Protein AF-A0A164G0F1-F1 (afdb_monomer)

Secondary structure (DSSP, 8-state):
-------------SS-------SS-S-S-HHHHHHTT----SS-GGGGS-PBPPHHHHHHHHHHTT----TTTS-HHHHHHHHHHHHHHHHHHHHHHHHHTTTTS---HHHHHHHHHHHHHHHHHHHHHHHHHHHHHHHHH-GGGGGGGG-TTSS-SSSSBSSHHHHHHHHHHHHHHHHHHHHHTT-------------------------------------S-----S-TT-SSHHHHTTHHHHTTT---HHHHHHHHH--

Structure (mmCIF, N/CA/C/O backbone):
data_AF-A0A164G0F1-F1
#
_entry.id   AF-A0A164G0F1-F1
#
loop_
_atom_site.group_PDB
_atom_site.id
_atom_site.type_symbol
_atom_site.label_atom_id
_atom_site.label_alt_id
_atom_site.label_comp_id
_atom_site.label_asym_id
_atom_site.label_entity_id
_atom_site.label_seq_id
_atom_site.pdbx_PDB_ins_code
_atom_site.Cartn_x
_atom_site.Cartn_y
_atom_site.Cartn_z
_atom_site.occupancy
_atom_site.B_iso_or_equiv
_atom_site.auth_seq_id
_atom_site.auth_comp_id
_atom_site.auth_asym_id
_atom_site.auth_atom_id
_atom_site.pdbx_PDB_model_num
ATOM 1 N N . MET A 1 1 ? -19.341 29.095 11.507 1.00 33.34 1 MET A N 1
ATOM 2 C CA . MET A 1 1 ? -20.488 28.170 11.663 1.00 33.34 1 MET A CA 1
ATOM 3 C C . MET A 1 1 ? -20.217 27.230 12.833 1.00 33.34 1 MET A C 1
ATOM 5 O O . MET A 1 1 ? -19.218 26.523 12.818 1.00 33.34 1 MET A O 1
ATOM 9 N N . LYS A 1 2 ? -21.036 27.301 13.891 1.00 32.16 2 LYS A N 1
ATOM 10 C CA . LYS A 1 2 ? -20.867 26.549 15.147 1.00 32.16 2 LYS A CA 1
ATOM 11 C C . LYS A 1 2 ? -21.394 25.120 14.971 1.00 32.16 2 LYS A C 1
ATOM 13 O O . LYS A 1 2 ? -22.597 24.935 14.830 1.00 32.16 2 LYS A O 1
ATOM 18 N N . CYS A 1 3 ? -20.518 24.117 15.003 1.00 28.77 3 CYS A N 1
ATOM 19 C CA . CYS A 1 3 ? -20.937 22.718 15.076 1.00 28.77 3 CYS A CA 1
ATOM 20 C C . CYS A 1 3 ? -21.113 22.338 16.555 1.00 28.77 3 CYS A C 1
ATOM 22 O O . CYS A 1 3 ? -20.158 22.389 17.331 1.00 28.77 3 CYS A O 1
ATOM 24 N N . CYS A 1 4 ? -22.347 22.021 16.957 1.00 30.39 4 CYS A N 1
ATOM 25 C CA . CYS A 1 4 ? -22.688 21.587 18.310 1.00 30.39 4 CYS A CA 1
ATOM 26 C C . CYS A 1 4 ? -21.978 20.271 18.653 1.00 30.39 4 CYS A C 1
ATOM 28 O O . CYS A 1 4 ? -22.446 19.191 18.304 1.00 30.39 4 CYS A O 1
ATOM 30 N N . VAL A 1 5 ? -20.875 20.363 19.390 1.00 38.09 5 VAL A N 1
ATOM 31 C CA . VAL A 1 5 ? -20.352 19.267 20.209 1.00 38.09 5 VAL A CA 1
ATOM 32 C C . VAL A 1 5 ? -20.816 19.541 21.634 1.00 38.09 5 VAL A C 1
ATOM 34 O O . VAL A 1 5 ? -20.118 20.199 22.402 1.00 38.09 5 VAL A O 1
ATOM 37 N N . ARG A 1 6 ? -22.031 19.113 21.988 1.00 31.98 6 ARG A N 1
ATOM 38 C CA . ARG A 1 6 ? -22.456 19.062 23.393 1.00 31.98 6 ARG A CA 1
ATOM 39 C C . ARG A 1 6 ? -23.492 17.965 23.628 1.00 31.98 6 ARG A C 1
ATOM 41 O O . ARG A 1 6 ? -24.433 17.818 22.860 1.00 31.98 6 ARG A O 1
ATOM 48 N N . ASN A 1 7 ? -23.280 17.283 24.752 1.00 32.50 7 ASN A N 1
ATOM 49 C CA . ASN A 1 7 ? -24.106 16.290 25.436 1.00 32.50 7 ASN A CA 1
ATOM 50 C C . ASN A 1 7 ? -24.185 14.870 24.866 1.00 32.50 7 ASN A C 1
ATOM 52 O O . ASN A 1 7 ? -25.061 14.542 24.078 1.00 32.50 7 ASN A O 1
ATOM 56 N N . CYS A 1 8 ? -23.352 13.998 25.440 1.00 30.61 8 CYS A N 1
ATOM 57 C CA . CYS A 1 8 ? -23.753 12.655 25.873 1.00 30.61 8 CYS A CA 1
ATOM 58 C C . CYS A 1 8 ? -22.963 12.285 27.143 1.00 30.61 8 CYS A C 1
ATOM 60 O O . CYS A 1 8 ? -22.147 11.372 27.143 1.00 30.61 8 CYS A O 1
ATOM 62 N N . GLU A 1 9 ? -23.190 13.026 28.227 1.00 36.56 9 GLU A N 1
ATOM 63 C CA . GLU A 1 9 ? -22.919 12.552 29.586 1.00 36.56 9 GLU A CA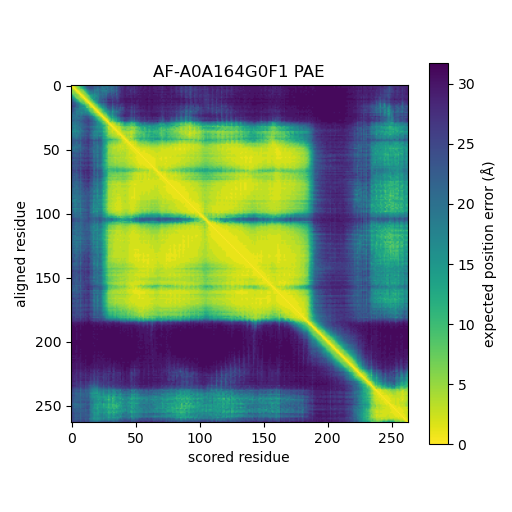 1
ATOM 64 C C . GLU A 1 9 ? -24.151 12.867 30.429 1.00 36.56 9 GLU A C 1
ATOM 66 O O . GLU A 1 9 ? -24.482 14.037 30.615 1.00 36.56 9 GLU A O 1
ATOM 71 N N . LYS A 1 10 ? -24.851 11.819 30.880 1.00 34.53 10 LYS A N 1
ATOM 72 C CA . LYS A 1 10 ? -25.474 11.728 32.207 1.00 34.53 10 LYS A CA 1
ATOM 73 C C . LYS A 1 10 ? -26.058 10.327 32.438 1.00 34.53 10 LYS A C 1
ATOM 75 O O . LYS A 1 10 ? -26.970 9.894 31.746 1.00 34.53 10 LYS A O 1
ATOM 80 N N . ASN A 1 11 ? -25.499 9.712 33.476 1.00 29.34 11 ASN A N 1
ATOM 81 C CA . ASN A 1 11 ? -26.074 8.776 34.441 1.00 29.34 11 ASN A CA 1
ATOM 82 C C . ASN A 1 11 ? -26.430 7.336 34.027 1.00 29.34 11 ASN A C 1
ATOM 84 O O . ASN A 1 11 ? -27.460 7.018 33.446 1.00 29.34 11 ASN A O 1
ATOM 88 N N . LEU A 1 12 ? -25.517 6.483 34.491 1.00 43.56 12 LEU A N 1
ATOM 89 C CA . LEU A 1 12 ? -25.596 5.078 34.855 1.00 43.56 12 LEU A CA 1
ATOM 90 C C . LEU A 1 12 ? -26.771 4.789 35.809 1.00 43.56 12 LEU A C 1
ATOM 92 O O . LEU A 1 12 ? -26.739 5.312 36.918 1.00 4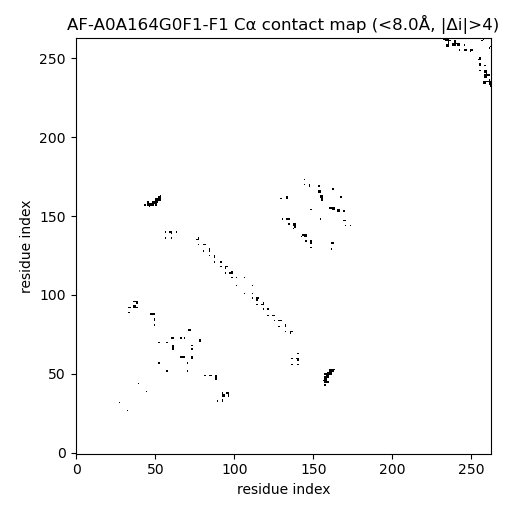3.56 12 LEU A O 1
ATOM 96 N N . LYS A 1 13 ? -27.725 3.936 35.404 1.00 32.50 13 LYS A N 1
ATOM 97 C CA . LYS A 1 13 ? -28.347 2.854 36.201 1.00 32.50 13 LYS A CA 1
ATOM 98 C C . LYS A 1 13 ? -28.943 1.823 35.226 1.00 32.50 13 LYS A C 1
ATOM 100 O O . LYS A 1 13 ? -29.701 2.196 34.339 1.00 32.50 13 LYS A O 1
ATOM 105 N N . ASP A 1 14 ? -28.508 0.578 35.395 1.00 34.53 14 ASP A N 1
ATOM 106 C CA . ASP A 1 14 ? -29.080 -0.691 34.925 1.00 34.53 14 ASP A CA 1
ATOM 107 C C . ASP A 1 14 ? -29.265 -0.943 33.410 1.00 34.53 14 ASP A C 1
ATOM 109 O O . ASP A 1 14 ? -29.988 -0.256 32.693 1.00 34.53 14 ASP A O 1
ATOM 113 N N . GLY A 1 15 ? -28.639 -2.030 32.939 1.00 31.53 15 GLY A N 1
ATOM 114 C CA . GLY A 1 15 ? -28.945 -2.681 31.662 1.00 31.53 15 GLY A CA 1
ATOM 115 C C . GLY A 1 15 ? -28.129 -2.199 30.459 1.00 31.53 15 GLY A C 1
ATOM 116 O O . GLY A 1 15 ? -28.061 -1.015 30.138 1.00 31.53 15 GLY A O 1
ATOM 117 N N . VAL A 1 16 ? -27.507 -3.154 29.765 1.00 38.69 16 VAL A N 1
ATOM 118 C CA . VAL A 1 16 ? -26.705 -2.971 28.546 1.00 38.69 16 VAL A CA 1
ATOM 119 C C . VAL A 1 16 ? -27.508 -2.215 27.475 1.00 38.69 16 VAL A C 1
ATOM 121 O O . VAL A 1 16 ? -28.328 -2.798 26.772 1.00 38.69 16 VAL A O 1
ATOM 124 N N . LYS A 1 17 ? -27.263 -0.908 27.318 1.00 33.88 17 LYS A N 1
ATOM 125 C CA . LYS A 1 17 ? -27.780 -0.112 26.196 1.00 33.88 17 LYS A CA 1
ATOM 126 C C . LYS A 1 17 ? -26.723 -0.014 25.102 1.00 33.88 17 LYS A C 1
ATOM 128 O O . LYS A 1 17 ? -25.722 0.687 25.243 1.00 33.88 17 LYS A O 1
ATOM 133 N N . PHE A 1 18 ? -26.969 -0.714 23.997 1.00 39.78 18 PHE A N 1
ATOM 134 C CA . PHE A 1 18 ? -26.243 -0.513 22.747 1.00 39.78 18 PHE A CA 1
ATOM 135 C C . PHE A 1 18 ? -26.491 0.902 22.214 1.00 39.78 18 PHE A C 1
ATOM 137 O O . PHE A 1 18 ? -27.584 1.454 22.343 1.00 39.78 18 PHE A O 1
ATOM 144 N N . LEU A 1 19 ? -25.444 1.496 21.635 1.00 36.69 19 LEU A N 1
ATOM 145 C CA . LEU A 1 19 ? -25.444 2.846 21.076 1.00 36.69 19 LEU A CA 1
ATOM 146 C C . LEU A 1 19 ? -26.598 3.021 20.076 1.00 36.69 19 LEU A C 1
ATOM 148 O O . LEU A 1 19 ? -26.542 2.555 18.940 1.00 36.69 19 LEU A O 1
ATOM 152 N N . SER A 1 20 ? -27.642 3.735 20.494 1.00 31.05 20 SER A N 1
ATOM 153 C CA . SER A 1 20 ? -28.699 4.202 19.604 1.00 31.05 20 SER A CA 1
ATOM 154 C C . SER A 1 20 ? -28.149 5.332 18.740 1.00 31.05 20 SER A C 1
ATOM 156 O O . SER A 1 20 ? -28.097 6.489 19.159 1.00 31.05 20 SER A O 1
ATOM 158 N N . PHE A 1 21 ? -27.763 5.021 17.506 1.00 35.31 21 PHE A N 1
ATOM 159 C CA . PHE A 1 21 ? -27.561 6.059 16.502 1.00 35.31 21 PHE A CA 1
ATOM 160 C C . PHE A 1 21 ? -28.937 6.662 16.131 1.00 35.31 21 PHE A C 1
ATOM 162 O O . PHE A 1 21 ? -29.911 5.917 16.002 1.00 35.31 21 PHE A O 1
ATOM 169 N N . PRO A 1 22 ? -29.091 7.979 15.935 1.00 32.28 22 PRO A N 1
ATOM 170 C CA . PRO A 1 22 ? -30.329 8.565 15.415 1.00 32.28 22 PRO A CA 1
ATOM 171 C C . PRO A 1 22 ? -30.488 8.315 13.902 1.00 32.28 22 PRO A C 1
ATOM 173 O O . PRO A 1 22 ? -29.511 8.283 13.159 1.00 32.28 22 PRO A O 1
ATOM 176 N N . LYS A 1 23 ? -31.733 8.132 13.436 1.00 42.97 23 LYS A N 1
ATOM 177 C CA . LYS A 1 23 ? -32.109 7.804 12.038 1.00 42.97 23 LYS A CA 1
ATOM 178 C C . LYS A 1 23 ? -31.855 8.928 11.010 1.00 42.97 23 LYS A C 1
ATOM 180 O O . LYS A 1 23 ? -32.068 8.725 9.823 1.00 42.97 23 LYS A O 1
ATOM 185 N N . LYS A 1 24 ? -31.400 10.112 11.433 1.00 38.81 24 LYS A N 1
ATOM 186 C CA . LYS A 1 24 ? -31.154 11.273 10.560 1.00 38.81 24 LYS A CA 1
ATOM 187 C C . LYS A 1 24 ? -29.669 11.632 10.561 1.00 38.81 24 LYS A C 1
ATOM 189 O O . LYS A 1 24 ? -29.258 12.419 11.407 1.00 38.81 24 LYS A O 1
ATOM 194 N N . LYS A 1 25 ? -28.890 11.024 9.653 1.00 38.75 25 LYS A N 1
ATOM 195 C CA . LYS A 1 25 ? -27.596 11.496 9.090 1.00 38.75 25 LYS A CA 1
ATOM 196 C C . LYS A 1 25 ? -26.814 10.318 8.483 1.00 38.75 25 LYS A C 1
ATOM 198 O O . LYS A 1 25 ? -25.782 9.919 9.001 1.00 38.75 25 LYS A O 1
ATOM 203 N N . ILE A 1 26 ? -27.275 9.784 7.352 1.00 45.00 26 ILE A N 1
ATOM 204 C CA . ILE A 1 26 ? -26.355 9.117 6.401 1.00 45.00 26 ILE A CA 1
ATOM 205 C C . ILE A 1 26 ? -25.781 10.165 5.418 1.00 45.00 26 ILE A C 1
ATOM 207 O O . ILE A 1 26 ? -24.953 9.874 4.573 1.00 45.00 26 ILE A O 1
ATOM 211 N N . HIS A 1 27 ? -26.163 11.437 5.586 1.00 35.84 27 HIS A N 1
ATOM 212 C CA . HIS A 1 27 ? -25.647 12.577 4.831 1.00 35.84 27 HIS A CA 1
ATOM 213 C C . HIS A 1 27 ? -24.603 13.395 5.617 1.00 35.84 27 HIS A C 1
ATOM 215 O O . HIS A 1 27 ? -24.420 14.583 5.371 1.00 35.84 27 HIS A O 1
ATOM 221 N N . CYS A 1 28 ? -23.911 12.797 6.593 1.00 42.16 28 CYS A N 1
ATOM 222 C CA . CYS A 1 28 ? -22.572 13.294 6.908 1.00 42.16 28 CYS A CA 1
ATOM 223 C C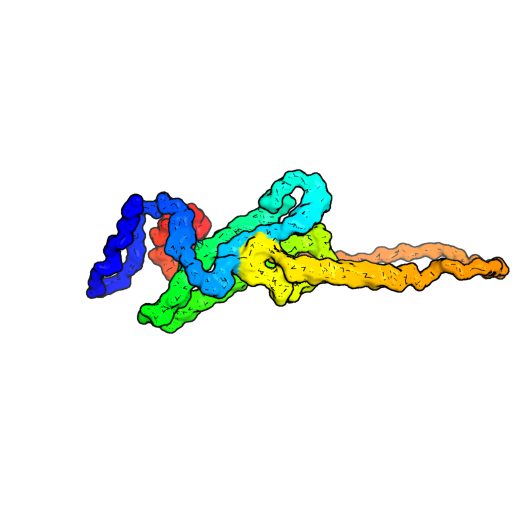 . CYS A 1 28 ? -21.707 12.847 5.734 1.00 42.16 28 CYS A C 1
ATOM 225 O O . CYS A 1 28 ? -21.584 11.645 5.517 1.00 42.16 28 CYS A O 1
ATOM 227 N N . SER A 1 29 ? -21.179 13.784 4.937 1.00 48.38 29 SER A N 1
ATOM 228 C CA . SER A 1 29 ? -20.292 13.426 3.828 1.00 48.38 29 SER A CA 1
ATOM 229 C C . SER A 1 29 ? -19.234 12.462 4.365 1.00 48.38 29 SER A C 1
ATOM 231 O O . SER A 1 29 ? -18.698 12.689 5.455 1.00 48.38 29 SER A O 1
ATOM 233 N N . ASN A 1 30 ? -18.958 11.369 3.646 1.00 58.91 30 ASN A N 1
ATOM 234 C CA . ASN A 1 30 ? -17.936 10.398 4.051 1.00 58.91 30 ASN A CA 1
ATOM 235 C C . ASN A 1 30 ? -16.626 11.102 4.452 1.00 58.91 30 ASN A C 1
ATOM 237 O O . ASN A 1 30 ? -15.948 10.678 5.375 1.00 58.91 30 ASN A O 1
ATOM 241 N N . GLU A 1 31 ? -16.324 12.237 3.825 1.00 62.31 31 GLU A N 1
ATOM 242 C CA . GLU A 1 31 ? -15.235 13.151 4.166 1.00 62.31 31 GLU A CA 1
ATOM 243 C C . GLU A 1 31 ? -15.231 13.640 5.627 1.00 62.31 31 GLU A C 1
ATOM 245 O O . GLU A 1 31 ? -14.211 13.526 6.306 1.00 62.31 31 GLU A O 1
ATOM 250 N N . SER A 1 32 ? -16.367 14.102 6.158 1.00 69.44 32 SER A N 1
ATOM 251 C CA . SER A 1 32 ? -16.466 14.533 7.560 1.00 69.44 32 SER A CA 1
ATOM 252 C C . SER A 1 32 ? -16.177 13.396 8.549 1.00 69.44 32 SER A C 1
ATOM 254 O O . SER A 1 32 ? -15.522 13.615 9.567 1.00 69.44 32 SER A O 1
ATOM 256 N N . ALA A 1 33 ? -16.596 12.166 8.230 1.00 70.69 33 ALA A N 1
ATOM 257 C CA . ALA A 1 33 ? -16.294 10.982 9.033 1.00 70.69 33 ALA A CA 1
ATOM 258 C C . ALA A 1 33 ? -14.821 10.543 8.907 1.00 70.69 33 ALA A C 1
ATOM 260 O O . ALA A 1 33 ? -14.223 10.125 9.901 1.00 70.69 33 ALA A O 1
ATOM 261 N N . ARG A 1 34 ? -14.223 10.680 7.713 1.00 72.69 34 ARG A N 1
ATOM 262 C CA . ARG A 1 34 ? -12.808 10.365 7.444 1.00 72.69 34 ARG A CA 1
ATOM 263 C C . ARG A 1 34 ? -11.858 11.257 8.234 1.00 72.69 34 ARG A C 1
ATOM 265 O O . ARG A 1 34 ? -10.863 10.766 8.758 1.00 72.69 34 ARG A O 1
ATOM 272 N N . GLU A 1 35 ? -12.161 12.545 8.357 1.00 81.31 35 GLU A N 1
ATOM 273 C CA . GLU A 1 35 ? -11.253 13.498 9.008 1.00 81.31 35 GLU A CA 1
ATOM 274 C C . GLU A 1 35 ? -11.518 13.681 10.513 1.00 81.31 35 GLU A C 1
ATOM 276 O O . GLU A 1 35 ? -10.623 14.121 11.238 1.00 81.31 35 GLU A O 1
ATOM 281 N N . ALA A 1 36 ? -12.685 13.267 11.026 1.00 81.62 36 ALA A N 1
ATOM 282 C CA . ALA A 1 36 ? -13.080 13.440 12.433 1.00 81.62 36 ALA A CA 1
ATOM 283 C C . ALA A 1 36 ? -12.077 12.872 13.457 1.00 81.62 36 ALA A C 1
ATOM 285 O O . ALA A 1 36 ? -11.978 13.377 14.577 1.00 81.62 36 ALA A O 1
ATOM 286 N N . TYR A 1 37 ? -11.337 11.826 13.079 1.00 83.38 37 TYR A N 1
ATOM 287 C CA . TYR A 1 37 ? -10.380 11.138 13.950 1.00 83.38 37 TYR A CA 1
ATOM 288 C C . TYR A 1 37 ? -8.941 11.197 13.442 1.00 83.38 37 TYR A C 1
ATOM 290 O O . TYR A 1 37 ? -8.125 10.368 13.848 1.00 83.38 37 TYR A O 1
ATOM 298 N N . ARG A 1 38 ? -8.603 12.148 12.563 1.00 81.88 38 ARG A N 1
ATOM 299 C CA . ARG A 1 38 ? -7.245 12.251 12.022 1.00 81.88 38 ARG A CA 1
ATOM 300 C C . ARG A 1 38 ? -6.219 12.445 13.153 1.00 81.88 38 ARG A C 1
ATOM 302 O O . ARG A 1 38 ? -6.283 13.443 13.878 1.00 81.88 38 ARG A O 1
ATOM 309 N N . PRO A 1 39 ? -5.276 11.504 13.341 1.00 81.50 39 PRO A N 1
ATOM 310 C CA . PRO A 1 39 ? -4.307 11.599 14.419 1.00 81.50 39 PRO A CA 1
ATOM 311 C C . PRO A 1 39 ? -3.232 12.640 14.091 1.00 81.50 39 PRO A C 1
ATOM 313 O O . PRO A 1 39 ? -2.798 12.773 12.949 1.00 81.50 39 PRO A O 1
ATOM 316 N N . LYS A 1 40 ? -2.755 13.349 15.119 1.00 79.56 40 LYS A N 1
ATOM 317 C CA . LYS A 1 40 ? -1.554 14.187 15.023 1.00 79.56 40 LYS A CA 1
ATOM 318 C C . LYS A 1 40 ? -0.333 13.318 15.314 1.00 79.56 40 LYS A C 1
ATOM 320 O O . LYS A 1 40 ? -0.047 13.020 16.476 1.00 79.56 40 LYS A O 1
ATOM 325 N N . LEU A 1 41 ? 0.346 12.869 14.263 1.00 79.19 41 LEU A N 1
ATOM 326 C CA . LEU A 1 41 ? 1.532 12.025 14.378 1.00 79.19 41 LEU A CA 1
ATOM 327 C C . LEU A 1 41 ? 2.766 12.896 14.620 1.00 79.19 41 LEU A C 1
ATOM 329 O O . LEU A 1 41 ? 3.105 13.744 13.805 1.00 79.19 41 LEU A O 1
ATOM 333 N N . LYS A 1 42 ? 3.434 12.694 15.763 1.00 77.50 42 LYS A N 1
ATOM 334 C CA . LYS A 1 42 ? 4.700 13.383 16.076 1.00 77.50 42 LYS A CA 1
ATOM 335 C C . LYS A 1 42 ? 5.890 12.773 15.338 1.00 77.50 42 LYS A C 1
ATOM 337 O O . LYS A 1 42 ? 6.838 13.471 15.016 1.00 77.50 42 LYS A O 1
ATOM 342 N N . LYS A 1 43 ? 5.850 11.457 15.129 1.00 74.06 43 LYS A N 1
ATOM 343 C CA . LYS A 1 43 ? 6.867 10.689 14.409 1.00 74.06 43 LYS A CA 1
ATOM 344 C C . LYS A 1 43 ? 6.232 10.230 13.100 1.00 74.06 43 LYS A C 1
ATOM 346 O O . LYS A 1 43 ? 5.159 9.637 13.159 1.00 74.06 43 LYS A O 1
ATOM 351 N N . CYS A 1 44 ? 6.881 10.512 11.970 1.00 77.50 44 CYS A N 1
ATOM 352 C CA . CYS A 1 44 ? 6.382 10.225 10.617 1.00 77.50 44 CYS A CA 1
ATOM 353 C C . CYS A 1 44 ? 5.006 10.870 10.333 1.00 77.50 44 CYS A C 1
ATOM 355 O O . CYS A 1 44 ? 3.999 10.160 10.283 1.00 77.50 44 CYS A O 1
ATOM 357 N N . PRO A 1 45 ? 4.938 12.208 10.169 1.00 81.94 45 PRO A N 1
ATOM 358 C CA . PRO A 1 45 ? 3.681 12.906 9.871 1.00 81.94 45 PRO A CA 1
ATOM 359 C C . PRO A 1 45 ? 3.000 12.375 8.601 1.00 81.94 45 PRO A C 1
ATOM 361 O O . PRO A 1 45 ? 1.770 12.319 8.538 1.00 81.94 45 PRO A O 1
ATOM 364 N N . ASP A 1 46 ? 3.800 11.881 7.657 1.00 87.81 46 ASP A N 1
ATOM 365 C CA . ASP A 1 46 ? 3.342 11.454 6.336 1.00 87.81 46 ASP A CA 1
ATOM 366 C C . ASP A 1 46 ? 2.997 9.956 6.269 1.00 87.81 46 ASP A C 1
ATOM 368 O O . ASP A 1 46 ? 2.739 9.410 5.200 1.00 87.81 46 ASP A O 1
ATOM 372 N N . LEU A 1 47 ? 2.950 9.261 7.414 1.00 88.12 47 LEU A N 1
ATOM 373 C CA . LEU A 1 47 ? 2.585 7.838 7.486 1.00 88.12 47 LEU A CA 1
ATOM 374 C C . LEU A 1 47 ? 1.185 7.557 6.918 1.00 88.12 47 LEU A C 1
ATOM 376 O O . LEU A 1 47 ? 0.925 6.472 6.409 1.00 88.12 47 LEU A O 1
ATOM 380 N N . LEU A 1 48 ? 0.273 8.525 7.040 1.00 89.12 48 LEU A N 1
ATOM 381 C CA . LEU A 1 48 ? -1.109 8.403 6.565 1.00 89.12 48 LEU A CA 1
ATOM 382 C C . LEU A 1 48 ? -1.330 9.037 5.191 1.00 89.12 48 LEU A C 1
ATOM 384 O O . LEU A 1 48 ? -2.473 9.304 4.812 1.00 89.12 48 LEU A O 1
ATOM 388 N N . VAL A 1 49 ? -0.249 9.295 4.459 1.00 91.62 49 VAL A N 1
ATOM 389 C CA . VAL A 1 49 ? -0.314 9.698 3.059 1.00 91.62 49 VAL A CA 1
ATOM 390 C C . VAL A 1 49 ? -0.430 8.449 2.195 1.00 91.62 49 VAL A C 1
ATOM 392 O O . VAL A 1 49 ? 0.243 7.451 2.429 1.00 91.62 49 VAL A O 1
ATOM 395 N N . ASN A 1 50 ? -1.315 8.494 1.197 1.00 93.62 50 ASN A N 1
ATOM 396 C CA . ASN A 1 50 ? -1.380 7.444 0.190 1.00 93.62 50 ASN A CA 1
ATOM 397 C C . ASN A 1 50 ? -0.249 7.668 -0.819 1.00 93.62 50 ASN A C 1
ATOM 399 O O . ASN A 1 50 ? -0.343 8.638 -1.582 1.00 93.62 50 ASN A O 1
ATOM 403 N N . PRO A 1 51 ? 0.775 6.800 -0.863 1.00 95.12 51 PRO A N 1
ATOM 404 C CA . PRO A 1 51 ? 1.907 7.012 -1.744 1.00 95.12 51 PRO A CA 1
ATOM 405 C C . PRO A 1 51 ? 1.451 7.035 -3.201 1.00 95.12 51 PRO A C 1
ATOM 407 O O . PRO A 1 51 ? 0.583 6.267 -3.635 1.00 95.12 51 PRO A O 1
ATOM 410 N N . SER A 1 52 ? 2.042 7.936 -3.969 1.00 95.00 52 SER A N 1
ATOM 411 C CA . SER A 1 52 ? 1.879 8.027 -5.411 1.00 95.00 52 SER A CA 1
ATOM 412 C C . SER A 1 52 ? 3.006 7.272 -6.112 1.00 95.00 52 SER A C 1
ATOM 414 O O . SER A 1 52 ? 4.094 7.114 -5.563 1.00 95.00 52 SER A O 1
ATOM 416 N N . LEU A 1 53 ? 2.747 6.795 -7.331 1.00 96.06 53 LEU A N 1
ATOM 417 C CA . LEU A 1 53 ? 3.790 6.215 -8.175 1.00 96.06 53 LEU A CA 1
ATOM 418 C C . LEU A 1 53 ? 4.966 7.202 -8.308 1.00 96.06 53 LEU A C 1
ATOM 420 O O . LEU A 1 53 ? 4.767 8.408 -8.344 1.00 96.06 53 LEU A O 1
ATOM 424 N N . ASP A 1 54 ? 6.200 6.740 -8.376 1.00 96.50 54 ASP A N 1
ATOM 425 C CA . ASP A 1 54 ? 7.346 7.629 -8.559 1.00 96.50 54 ASP A CA 1
ATOM 426 C C . ASP A 1 54 ? 7.391 8.159 -9.999 1.00 96.50 54 ASP A C 1
ATOM 428 O O . ASP A 1 54 ? 7.016 7.462 -10.943 1.00 96.50 54 ASP A O 1
ATOM 432 N N . GLU A 1 55 ? 7.838 9.402 -10.195 1.00 96.00 55 GLU A N 1
ATOM 433 C CA . GLU A 1 55 ? 7.776 10.041 -11.517 1.00 96.00 55 GLU A CA 1
ATOM 434 C C . GLU A 1 55 ? 8.646 9.320 -12.554 1.00 96.00 55 GLU A C 1
ATOM 436 O O . GLU A 1 55 ? 8.197 9.056 -13.667 1.00 96.00 55 GLU A O 1
ATOM 441 N N . ALA A 1 56 ? 9.846 8.888 -12.160 1.00 95.12 56 ALA A N 1
ATOM 442 C CA . ALA A 1 56 ? 10.732 8.097 -13.014 1.00 95.12 56 ALA A CA 1
ATOM 443 C C . ALA A 1 56 ? 10.088 6.768 -13.460 1.00 95.12 56 ALA A C 1
ATOM 445 O O . ALA A 1 56 ? 10.210 6.359 -14.616 1.00 95.12 56 ALA A O 1
ATOM 446 N N . PHE A 1 57 ? 9.352 6.115 -12.557 1.00 96.56 57 PHE A N 1
ATOM 447 C CA . PHE A 1 57 ? 8.673 4.848 -12.824 1.00 96.56 57 PHE A CA 1
ATOM 448 C C . PHE A 1 57 ? 7.467 5.064 -13.740 1.00 96.56 57 PHE A C 1
ATOM 450 O O . PHE A 1 57 ? 7.252 4.285 -14.668 1.00 96.56 57 PHE A O 1
ATOM 457 N N . TYR A 1 58 ? 6.722 6.154 -13.535 1.00 96.81 58 TYR A N 1
ATOM 458 C CA . TYR A 1 58 ? 5.649 6.570 -14.435 1.00 96.81 58 TYR A CA 1
ATOM 459 C C . TYR A 1 58 ? 6.162 6.849 -15.853 1.00 96.81 58 TYR A C 1
ATOM 461 O O . TYR A 1 58 ? 5.601 6.307 -16.803 1.00 96.81 58 TYR A O 1
ATOM 469 N N . ILE A 1 59 ? 7.240 7.627 -16.011 1.00 95.69 59 ILE A N 1
ATOM 470 C CA . ILE A 1 59 ? 7.839 7.926 -17.324 1.00 95.69 59 ILE A CA 1
ATOM 471 C C . ILE A 1 59 ? 8.242 6.630 -18.040 1.00 95.69 59 ILE A C 1
ATOM 473 O O . ILE A 1 59 ? 7.918 6.442 -19.216 1.00 95.69 59 ILE A O 1
ATOM 477 N N . ARG A 1 60 ? 8.892 5.701 -17.326 1.00 95.38 60 ARG A N 1
ATOM 478 C CA . ARG A 1 60 ? 9.295 4.405 -17.890 1.00 95.38 60 ARG A CA 1
ATOM 479 C C . ARG A 1 60 ? 8.093 3.558 -18.303 1.00 95.38 60 ARG A C 1
ATOM 481 O O . ARG A 1 60 ? 8.071 3.035 -19.414 1.00 95.38 60 ARG A O 1
ATOM 488 N N . LEU A 1 61 ? 7.084 3.453 -17.442 1.00 95.25 61 LEU A N 1
ATOM 489 C CA . LEU A 1 61 ? 5.864 2.696 -17.721 1.00 95.25 61 LEU A CA 1
ATOM 490 C C . LEU A 1 61 ? 5.092 3.281 -18.910 1.00 95.25 61 LEU A C 1
ATOM 492 O O . LEU A 1 61 ? 4.617 2.541 -19.769 1.00 95.25 61 LEU A O 1
ATOM 496 N N . ARG A 1 62 ? 5.014 4.614 -18.985 1.00 95.81 62 ARG A N 1
ATOM 497 C CA . ARG A 1 62 ? 4.406 5.349 -20.096 1.00 95.81 62 ARG A CA 1
ATOM 498 C C . ARG A 1 62 ? 5.097 5.036 -21.423 1.00 95.81 62 ARG A C 1
ATOM 500 O O . ARG A 1 62 ? 4.410 4.819 -22.417 1.00 95.81 62 ARG A O 1
ATOM 507 N N . SER A 1 63 ? 6.430 4.976 -21.417 1.00 95.31 63 SER A N 1
ATOM 508 C CA . SER A 1 63 ? 7.238 4.599 -22.581 1.00 95.31 63 SER A CA 1
ATOM 509 C C . SER A 1 63 ? 6.980 3.154 -23.020 1.00 95.31 63 SER A C 1
ATOM 511 O O . SER A 1 63 ? 6.719 2.935 -24.199 1.00 95.31 63 SER A O 1
ATOM 513 N N . ILE A 1 64 ? 6.971 2.190 -22.090 1.00 93.56 64 ILE A N 1
ATOM 514 C CA . ILE A 1 64 ? 6.732 0.765 -22.398 1.00 93.56 64 ILE A CA 1
ATOM 515 C C . ILE A 1 64 ? 5.325 0.532 -22.956 1.00 93.56 64 ILE A C 1
ATOM 517 O O . ILE A 1 64 ? 5.151 -0.251 -23.883 1.00 93.56 64 ILE A O 1
ATOM 521 N N . LYS A 1 65 ? 4.316 1.217 -22.408 1.00 93.06 65 LYS A N 1
ATOM 522 C CA . LYS A 1 65 ? 2.918 1.081 -22.846 1.00 93.06 65 LYS A CA 1
ATOM 523 C C . LYS A 1 65 ? 2.566 1.943 -24.062 1.00 93.06 65 LYS A C 1
ATOM 525 O O . LYS A 1 65 ? 1.411 1.924 -24.478 1.00 93.06 65 LYS A O 1
ATOM 530 N N . SER A 1 66 ? 3.505 2.751 -24.565 1.00 92.69 66 SER A N 1
ATOM 531 C CA . SER A 1 66 ? 3.277 3.740 -25.632 1.00 92.69 66 SER A CA 1
ATOM 532 C C . SER A 1 66 ? 2.002 4.574 -25.418 1.00 92.69 66 SER A C 1
ATOM 534 O O . SER A 1 66 ? 1.238 4.831 -26.343 1.00 92.69 66 SER A O 1
ATOM 536 N N . SER A 1 67 ? 1.743 4.973 -24.169 1.00 91.50 67 SER A N 1
ATOM 537 C CA . SER A 1 67 ? 0.472 5.581 -23.763 1.00 91.50 67 SER A CA 1
ATOM 538 C C . SER A 1 67 ? 0.621 7.070 -23.437 1.00 91.50 67 SER A C 1
ATOM 540 O O . SER A 1 67 ? 1.665 7.542 -22.989 1.00 91.50 67 SER A O 1
ATOM 542 N N . SER A 1 68 ? -0.453 7.835 -23.618 1.00 90.94 68 SER A N 1
ATOM 543 C CA . SER A 1 68 ? -0.585 9.218 -23.141 1.00 90.94 68 SER A CA 1
ATOM 544 C C . SER A 1 68 ? -1.396 9.327 -21.845 1.00 90.94 68 SER A C 1
ATOM 546 O O . SER A 1 68 ? -1.638 10.435 -21.366 1.00 90.94 68 SER A O 1
ATOM 548 N N . ALA A 1 69 ? -1.813 8.195 -21.265 1.00 91.00 69 ALA A N 1
ATOM 549 C CA . ALA A 1 69 ? -2.614 8.172 -20.050 1.00 91.00 69 ALA A CA 1
ATOM 550 C C . ALA A 1 69 ? -1.877 8.816 -18.870 1.00 91.00 69 ALA A C 1
ATOM 552 O O . ALA A 1 69 ? -0.672 8.646 -18.687 1.00 91.00 69 ALA A O 1
ATOM 553 N N . SER A 1 70 ? -2.637 9.516 -18.026 1.00 92.44 70 SER A N 1
ATOM 554 C CA . SER A 1 70 ? -2.102 10.099 -16.802 1.00 92.44 70 SER A CA 1
ATOM 555 C C . SER A 1 70 ? -1.640 9.023 -15.818 1.00 92.44 70 SER A C 1
ATOM 557 O O . SER A 1 70 ? -2.109 7.883 -15.824 1.00 92.44 70 SER A O 1
ATOM 559 N N . LYS A 1 71 ? -0.780 9.420 -14.883 1.00 90.62 71 LYS A N 1
ATOM 560 C CA . LYS A 1 71 ? -0.249 8.583 -13.798 1.00 90.62 71 LYS A CA 1
ATOM 561 C C . LYS A 1 71 ? -1.306 7.811 -13.001 1.00 90.62 71 LYS A C 1
ATOM 563 O O . LYS A 1 71 ? -1.042 6.714 -12.528 1.00 90.62 71 LYS A O 1
ATOM 568 N N . ALA A 1 72 ? -2.512 8.363 -12.868 1.00 88.56 72 ALA A N 1
ATOM 569 C CA . ALA A 1 72 ? -3.617 7.720 -12.156 1.00 88.56 72 ALA A CA 1
ATOM 570 C C . ALA A 1 72 ? -4.334 6.624 -12.969 1.00 88.56 72 ALA A C 1
ATOM 572 O O . ALA A 1 72 ? -5.088 5.844 -12.391 1.00 88.56 72 ALA A O 1
ATOM 573 N N . ASN A 1 73 ? -4.142 6.590 -14.290 1.00 90.69 73 ASN A N 1
ATOM 574 C CA . ASN A 1 73 ? -4.872 5.715 -15.211 1.00 90.69 73 ASN A CA 1
ATOM 575 C C . ASN A 1 73 ? -3.957 4.839 -16.085 1.00 90.69 73 ASN A C 1
ATOM 577 O O . ASN A 1 73 ? -4.464 3.965 -16.779 1.00 90.69 73 ASN A O 1
ATOM 581 N N . ILE A 1 74 ? -2.636 5.045 -16.049 1.00 92.00 74 ILE A N 1
ATOM 582 C CA . ILE A 1 74 ? -1.650 4.301 -16.853 1.00 92.00 74 ILE A CA 1
ATOM 583 C C . ILE A 1 74 ? -1.638 2.791 -16.566 1.00 92.00 74 ILE A C 1
ATOM 585 O O . ILE A 1 74 ? -1.237 1.985 -17.406 1.00 92.00 74 ILE A O 1
ATOM 589 N N . ASP A 1 75 ? -2.063 2.391 -15.369 1.00 93.69 75 ASP A N 1
ATOM 590 C CA . ASP A 1 75 ? -2.130 0.998 -14.958 1.00 93.69 75 ASP A CA 1
ATOM 591 C C . ASP A 1 75 ? -3.437 0.722 -14.193 1.00 93.69 75 ASP A C 1
ATOM 593 O O . ASP A 1 75 ? -3.648 1.278 -13.110 1.00 93.69 75 ASP A O 1
ATOM 597 N N . PRO A 1 76 ? -4.348 -0.100 -14.754 1.00 92.31 76 PRO A N 1
ATOM 598 C CA . PRO A 1 76 ? -5.633 -0.394 -14.121 1.00 92.31 76 PRO A CA 1
ATOM 599 C C . PRO A 1 76 ? -5.499 -1.076 -12.755 1.00 92.31 76 PRO A C 1
ATOM 601 O O . PRO A 1 76 ? -6.287 -0.796 -11.851 1.00 92.31 76 PRO A O 1
ATOM 604 N N . VAL A 1 77 ? -4.496 -1.942 -12.588 1.00 93.25 77 VAL A N 1
ATOM 605 C CA . VAL A 1 77 ? -4.260 -2.690 -11.346 1.00 93.25 77 VAL A CA 1
ATOM 606 C C . VAL A 1 77 ? -3.768 -1.747 -10.246 1.00 93.25 77 VAL A C 1
ATOM 608 O O . VAL A 1 77 ? -4.328 -1.727 -9.149 1.00 93.25 77 VAL A O 1
ATOM 611 N N . GLU A 1 78 ? -2.811 -0.875 -10.552 1.00 94.00 78 GLU A N 1
ATOM 612 C CA . GLU A 1 78 ? -2.353 0.185 -9.650 1.00 94.00 78 GLU A CA 1
ATOM 613 C C . GLU A 1 78 ? -3.482 1.155 -9.294 1.00 94.00 78 GLU A C 1
ATOM 615 O O . GLU A 1 78 ? -3.604 1.553 -8.138 1.00 94.00 78 GLU A O 1
ATOM 620 N N . LYS A 1 79 ? -4.363 1.502 -10.241 1.00 92.06 79 LYS A N 1
ATOM 621 C CA . LYS A 1 79 ? -5.546 2.327 -9.949 1.00 92.06 79 LYS A CA 1
ATOM 622 C C . LYS A 1 79 ? -6.447 1.664 -8.903 1.00 92.06 79 LYS A C 1
ATOM 624 O O . LYS A 1 79 ? -6.903 2.338 -7.975 1.00 92.06 79 LYS A O 1
ATOM 629 N N . ILE A 1 80 ? -6.691 0.358 -9.030 1.00 92.75 80 ILE A N 1
ATOM 630 C CA . ILE A 1 80 ? -7.481 -0.415 -8.061 1.00 92.75 80 ILE A CA 1
ATOM 631 C C . ILE A 1 80 ? -6.787 -0.419 -6.697 1.00 92.75 80 ILE A C 1
ATOM 633 O O . ILE A 1 80 ? -7.406 -0.029 -5.702 1.00 92.75 80 ILE A O 1
ATOM 637 N N . TYR A 1 81 ? -5.508 -0.789 -6.641 1.00 94.38 81 TYR A N 1
ATOM 638 C CA . TYR A 1 81 ? -4.779 -0.860 -5.377 1.00 94.38 81 TYR A CA 1
ATOM 639 C C . TYR A 1 81 ? -4.633 0.505 -4.703 1.00 94.38 81 TYR A C 1
ATOM 641 O O . TYR A 1 81 ? -4.855 0.616 -3.499 1.00 94.38 81 TYR A O 1
ATOM 649 N N . ARG A 1 82 ? -4.351 1.572 -5.455 1.00 92.62 82 ARG A N 1
ATOM 650 C CA . ARG A 1 82 ? -4.279 2.939 -4.920 1.00 92.62 82 ARG A CA 1
ATOM 651 C C . ARG A 1 82 ? -5.614 3.378 -4.321 1.00 92.62 82 ARG A C 1
ATOM 653 O O . ARG A 1 82 ? -5.630 3.979 -3.244 1.00 92.62 82 ARG A O 1
ATOM 660 N N . ASN A 1 83 ? -6.732 3.039 -4.964 1.00 90.81 83 ASN A N 1
ATOM 661 C CA . ASN A 1 83 ? -8.069 3.281 -4.416 1.00 90.81 83 ASN A CA 1
ATOM 662 C C . ASN A 1 83 ? -8.329 2.473 -3.136 1.00 90.81 83 ASN A C 1
ATOM 664 O O . ASN A 1 83 ? -8.937 2.990 -2.196 1.00 90.81 83 ASN A O 1
ATOM 668 N N . GLN A 1 84 ? -7.856 1.227 -3.064 1.00 92.00 84 GLN A N 1
ATOM 669 C CA . GLN A 1 84 ? -7.926 0.419 -1.842 1.00 92.00 84 GLN A CA 1
ATOM 670 C C . GLN A 1 84 ? -7.068 1.014 -0.720 1.00 92.00 84 GLN A C 1
ATOM 672 O O . GLN A 1 84 ? -7.531 1.083 0.418 1.00 92.00 84 GLN A O 1
ATOM 677 N N . THR A 1 85 ? -5.871 1.526 -1.029 1.00 92.25 85 THR A N 1
ATOM 678 C CA . THR A 1 85 ? -5.002 2.183 -0.045 1.00 92.25 85 THR A CA 1
ATOM 679 C C . THR A 1 85 ? -5.702 3.371 0.623 1.00 92.25 85 THR A C 1
ATOM 681 O O . THR A 1 85 ? -5.631 3.491 1.842 1.00 92.25 85 THR A O 1
ATOM 684 N N . TYR A 1 86 ? -6.464 4.194 -0.115 1.00 90.31 86 TYR A N 1
ATOM 685 C CA . TYR A 1 86 ? -7.258 5.274 0.497 1.00 90.31 86 TYR A CA 1
ATOM 686 C C . TYR A 1 86 ? -8.242 4.752 1.551 1.00 90.31 86 TYR A C 1
ATOM 688 O O . TYR A 1 86 ? -8.294 5.277 2.662 1.00 90.31 86 TYR A O 1
ATOM 696 N N . LYS A 1 87 ? -8.976 3.679 1.235 1.00 89.94 87 LYS A N 1
ATOM 697 C CA . LYS A 1 87 ? -9.932 3.066 2.170 1.00 89.94 87 LYS A CA 1
ATOM 698 C C . LYS A 1 87 ? -9.221 2.501 3.405 1.00 89.94 87 LYS A C 1
ATOM 700 O O . LYS A 1 87 ? -9.686 2.699 4.522 1.00 89.94 87 LYS A O 1
ATOM 7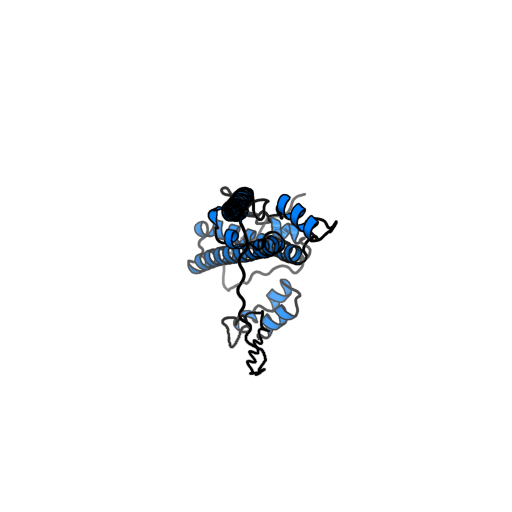05 N N . ILE A 1 88 ? -8.077 1.843 3.214 1.00 92.00 88 ILE A N 1
ATOM 706 C CA . ILE A 1 88 ? -7.251 1.287 4.298 1.00 92.00 88 ILE A CA 1
ATOM 707 C C . ILE A 1 88 ? -6.729 2.397 5.222 1.00 92.00 88 ILE A C 1
ATOM 709 O O . ILE A 1 88 ? -6.749 2.242 6.443 1.00 92.00 88 ILE A O 1
ATOM 713 N N . LEU A 1 89 ? -6.294 3.529 4.665 1.00 90.81 89 LEU A N 1
ATOM 714 C CA . LEU A 1 89 ? -5.835 4.683 5.442 1.00 90.81 89 LEU A CA 1
ATOM 715 C C . LEU A 1 89 ? -6.977 5.366 6.203 1.00 90.81 89 LEU A C 1
ATOM 717 O O . LEU A 1 89 ? -6.784 5.803 7.336 1.00 90.81 89 LEU A O 1
ATOM 721 N N . ASP A 1 90 ? -8.181 5.425 5.637 1.00 88.62 90 ASP A N 1
ATOM 722 C CA . ASP A 1 90 ? -9.342 5.974 6.343 1.00 88.62 90 ASP A CA 1
ATOM 723 C C . ASP A 1 90 ? -9.738 5.124 7.562 1.00 88.62 90 ASP A C 1
ATOM 725 O O . ASP A 1 90 ? -10.098 5.675 8.605 1.00 88.62 90 ASP A O 1
ATOM 729 N N . LEU A 1 91 ? -9.600 3.795 7.479 1.00 88.62 91 LEU A N 1
ATOM 730 C CA . LEU A 1 91 ? -9.905 2.878 8.586 1.00 88.62 91 LEU A CA 1
ATOM 731 C C . LEU A 1 91 ? -8.974 3.055 9.791 1.00 88.62 91 LEU A C 1
ATOM 733 O O . LEU A 1 91 ? -9.393 2.848 10.933 1.00 88.62 91 LEU A O 1
ATOM 737 N N . VAL A 1 92 ? -7.714 3.442 9.578 1.00 91.31 92 VAL A N 1
ATOM 738 C CA . VAL A 1 92 ? -6.745 3.504 10.681 1.00 91.31 92 VAL A CA 1
ATOM 739 C C . VAL A 1 92 ? -6.882 4.745 11.544 1.00 91.31 92 VAL A C 1
ATOM 741 O O . VAL A 1 92 ? -6.558 4.695 12.730 1.00 91.31 92 VAL A O 1
ATOM 744 N N . LYS A 1 93 ? -7.384 5.855 10.992 1.00 90.00 93 LYS A N 1
ATOM 745 C CA . LYS A 1 93 ? -7.555 7.121 11.722 1.00 90.00 93 LYS A CA 1
ATOM 746 C C . LYS A 1 93 ? -8.323 6.916 13.048 1.00 90.00 93 LYS A C 1
ATOM 748 O O . LYS A 1 93 ? -7.760 7.211 14.109 1.00 90.00 93 LYS A O 1
ATOM 753 N N . PRO A 1 94 ? -9.535 6.317 13.062 1.00 89.25 94 PRO A N 1
ATOM 754 C CA . PRO A 1 94 ? -10.240 6.020 14.311 1.00 89.25 94 PRO A CA 1
ATOM 755 C C . PRO A 1 94 ? -9.531 4.966 15.180 1.00 89.25 94 PRO A C 1
ATOM 757 O O . PRO A 1 94 ? -9.556 5.081 16.408 1.00 89.25 94 PRO A O 1
ATOM 760 N N . LEU A 1 95 ? -8.853 3.973 14.592 1.00 89.75 95 LEU A N 1
ATOM 761 C CA . LEU A 1 95 ? -8.101 2.965 15.356 1.00 89.75 95 LEU A CA 1
ATOM 762 C C . LEU A 1 95 ? -6.930 3.587 16.128 1.00 89.75 95 LEU A C 1
ATOM 764 O O . LEU A 1 95 ? -6.762 3.308 17.316 1.00 89.75 95 LEU A O 1
ATOM 768 N N . MET A 1 96 ? -6.162 4.481 15.499 1.00 88.88 96 MET A N 1
ATOM 769 C CA . MET A 1 96 ? -5.075 5.224 16.144 1.00 88.88 96 MET A CA 1
ATOM 770 C C . MET A 1 96 ? -5.602 6.152 17.237 1.00 88.88 96 MET A C 1
ATOM 772 O O . MET A 1 96 ? -5.020 6.222 18.325 1.00 88.88 96 MET A O 1
ATOM 776 N N . PHE A 1 97 ? -6.737 6.816 17.002 1.00 87.69 97 PHE A N 1
ATOM 777 C CA . PHE A 1 97 ? -7.411 7.594 18.038 1.00 87.69 97 PHE A CA 1
ATOM 778 C C . PHE A 1 97 ? -7.760 6.726 19.257 1.00 87.69 97 PHE A C 1
ATOM 780 O O . PHE A 1 97 ? -7.443 7.096 20.394 1.00 87.69 97 PHE A O 1
ATOM 787 N N . LEU A 1 98 ? -8.345 5.543 19.044 1.00 88.25 98 LEU A N 1
ATOM 788 C CA . LEU A 1 98 ? -8.670 4.605 20.120 1.00 88.25 98 LEU A CA 1
ATOM 789 C C . LEU A 1 98 ? -7.422 4.073 20.831 1.00 88.25 98 LEU A C 1
ATOM 791 O O . LEU A 1 98 ? -7.450 3.969 22.064 1.00 88.25 98 LEU A O 1
ATOM 795 N N . ALA A 1 99 ? -6.353 3.781 20.084 1.00 87.31 99 ALA A N 1
ATOM 796 C CA . ALA A 1 99 ? -5.065 3.313 20.593 1.00 87.31 99 ALA A CA 1
ATOM 797 C C . ALA A 1 99 ? -4.398 4.358 21.498 1.00 87.31 99 ALA A C 1
ATOM 799 O O . ALA A 1 99 ? -3.983 4.034 22.610 1.00 87.31 99 ALA A O 1
ATOM 800 N N . SER A 1 100 ? -4.407 5.634 21.095 1.00 85.62 100 SER A N 1
ATOM 801 C CA . SER A 1 100 ? -3.855 6.748 21.889 1.00 85.62 100 SER A CA 1
ATOM 802 C C . SER A 1 100 ? -4.552 6.947 23.245 1.00 85.62 100 SER A C 1
ATOM 804 O O . SER A 1 100 ? -4.007 7.561 24.164 1.00 85.62 100 SER A O 1
ATOM 806 N N . ARG A 1 101 ? -5.776 6.423 23.378 1.00 83.19 101 ARG A N 1
ATOM 807 C CA . ARG A 1 101 ? -6.617 6.528 24.576 1.00 83.19 101 ARG A CA 1
ATOM 808 C C . ARG A 1 101 ? -6.650 5.256 25.416 1.00 83.19 101 ARG A C 1
ATOM 810 O O . ARG A 1 101 ? -7.307 5.266 26.454 1.00 83.19 101 ARG A O 1
ATOM 817 N N . VAL A 1 102 ? -5.954 4.191 25.010 1.00 82.31 102 VAL A N 1
ATOM 818 C CA . VAL A 1 102 ? -5.913 2.914 25.746 1.00 82.31 102 VAL A CA 1
ATOM 819 C C . VAL A 1 102 ? -5.466 3.109 27.195 1.00 82.31 102 VAL A C 1
ATOM 821 O O . VAL A 1 102 ? -6.066 2.539 28.093 1.00 82.31 102 VAL A O 1
ATOM 824 N N . HIS A 1 103 ? -4.490 3.985 27.426 1.00 68.38 103 HIS A N 1
ATOM 825 C CA . HIS A 1 103 ? -3.940 4.249 28.759 1.00 68.38 103 HIS A CA 1
ATOM 826 C C . HIS A 1 103 ? -4.681 5.348 29.541 1.00 68.38 103 HIS A C 1
ATOM 828 O O . HIS A 1 103 ? -4.432 5.525 30.725 1.00 68.38 103 HIS A O 1
ATOM 834 N N . LYS A 1 104 ? -5.580 6.105 28.892 1.00 71.62 104 LYS A N 1
ATOM 835 C CA . LYS A 1 104 ? -6.259 7.275 29.488 1.00 71.62 104 LYS A CA 1
ATOM 836 C C . LYS A 1 104 ? -7.654 6.971 30.033 1.00 71.62 104 LYS A C 1
ATOM 838 O O . LYS A 1 104 ? -8.255 7.817 30.682 1.00 71.62 104 LYS A O 1
ATOM 843 N N . LYS A 1 105 ? -8.209 5.804 29.714 1.00 67.81 105 LYS A N 1
ATOM 844 C CA . LYS A 1 105 ? -9.534 5.369 30.164 1.00 67.81 105 LYS A CA 1
ATOM 845 C C . LYS A 1 105 ? -9.394 4.059 30.931 1.00 67.81 105 LYS A C 1
ATOM 847 O O . LYS A 1 105 ? -8.492 3.285 30.629 1.00 67.81 105 LYS A O 1
ATOM 852 N N . LYS A 1 106 ? -10.325 3.780 31.851 1.00 73.69 106 LYS A N 1
ATOM 853 C CA . LYS A 1 106 ? -10.509 2.459 32.483 1.00 73.69 106 LYS A CA 1
ATOM 854 C C . LYS A 1 106 ? -11.003 1.424 31.451 1.00 73.69 106 LYS A C 1
ATOM 856 O O . LYS A 1 106 ? -12.103 0.901 31.577 1.00 73.69 106 LYS A O 1
ATOM 861 N N . LYS A 1 107 ? -10.244 1.197 30.374 1.00 75.25 107 LYS A N 1
ATOM 862 C CA . LYS A 1 107 ? -10.511 0.124 29.410 1.00 75.25 107 LYS A CA 1
ATOM 863 C C . LYS A 1 107 ? -10.064 -1.201 30.002 1.00 75.25 107 LYS A C 1
ATOM 865 O O . LYS A 1 107 ? -9.059 -1.275 30.709 1.00 75.25 107 LYS A O 1
ATOM 870 N N . THR A 1 108 ? -10.781 -2.257 29.660 1.00 82.88 108 THR A N 1
ATOM 871 C CA . THR A 1 108 ? -10.395 -3.615 30.026 1.00 82.88 108 THR A CA 1
ATOM 872 C C . THR A 1 108 ? -9.100 -4.024 29.308 1.00 82.88 108 THR A C 1
ATOM 874 O O . THR A 1 108 ? -8.734 -3.507 28.241 1.00 82.88 108 THR A O 1
ATOM 877 N N . LYS A 1 109 ? -8.394 -5.009 29.876 1.00 85.25 109 LYS A N 1
ATOM 878 C CA . LYS A 1 109 ? -7.220 -5.628 29.238 1.00 85.25 109 LYS A CA 1
ATOM 879 C C . LYS A 1 109 ? -7.578 -6.229 27.870 1.00 85.25 109 LYS A C 1
ATOM 881 O O . LYS A 1 109 ? -6.784 -6.131 26.935 1.00 85.25 109 LYS A O 1
ATOM 886 N N . ALA A 1 110 ? -8.785 -6.787 27.740 1.00 87.94 110 ALA A N 1
ATOM 887 C CA . ALA A 1 110 ? -9.302 -7.365 26.502 1.00 87.94 110 ALA A CA 1
ATOM 888 C C . ALA A 1 110 ? -9.492 -6.310 25.399 1.00 87.94 110 ALA A C 1
ATOM 890 O O . ALA A 1 110 ? -8.961 -6.482 24.304 1.00 87.94 110 ALA A O 1
ATOM 891 N N . GLU A 1 111 ? -10.149 -5.183 25.690 1.00 87.56 111 GLU A N 1
ATOM 892 C CA . GLU A 1 111 ? -10.317 -4.082 24.724 1.00 87.56 111 GLU A CA 1
ATOM 893 C C . GLU A 1 111 ? -8.971 -3.502 24.281 1.00 87.56 111 GLU A C 1
ATOM 895 O O . GLU A 1 111 ? -8.745 -3.230 23.102 1.00 87.56 111 GLU A O 1
ATOM 900 N N . SER A 1 112 ? -8.050 -3.335 25.230 1.00 88.44 112 SER A N 1
ATOM 901 C CA . SER A 1 112 ? -6.701 -2.840 24.954 1.00 88.44 112 SER A CA 1
ATOM 902 C C . SER A 1 112 ? -5.940 -3.778 24.013 1.00 88.44 112 SER A C 1
ATOM 904 O O . SER A 1 112 ? -5.282 -3.318 23.077 1.00 88.44 112 SER A O 1
ATOM 906 N N . LYS A 1 113 ? -6.060 -5.096 24.230 1.00 90.12 113 LYS A N 1
ATOM 907 C CA . LYS A 1 113 ? -5.489 -6.125 23.354 1.00 90.12 113 LYS A CA 1
ATOM 908 C C . LYS A 1 113 ? -6.142 -6.091 21.971 1.00 90.12 113 LYS A C 1
ATOM 910 O O . LYS A 1 113 ? -5.415 -6.051 20.985 1.00 90.12 113 LYS A O 1
ATOM 915 N N . ALA A 1 114 ? -7.471 -6.019 21.895 1.00 91.25 114 ALA A N 1
ATOM 916 C CA . ALA A 1 114 ? -8.208 -5.958 20.633 1.00 91.25 114 ALA A CA 1
ATOM 917 C C . ALA A 1 114 ? -7.789 -4.754 19.772 1.00 91.25 114 ALA A C 1
ATOM 919 O O . ALA A 1 114 ? -7.499 -4.916 18.590 1.00 91.25 114 ALA A O 1
ATOM 920 N N . ILE A 1 115 ? -7.660 -3.565 20.372 1.00 91.62 115 ILE A N 1
ATOM 921 C CA . ILE A 1 115 ? -7.220 -2.353 19.660 1.00 91.62 115 ILE A CA 1
ATOM 922 C C . ILE A 1 115 ? -5.789 -2.507 19.135 1.00 91.62 115 ILE A C 1
ATOM 924 O O . ILE A 1 115 ? -5.519 -2.175 17.982 1.00 91.62 115 ILE A O 1
ATOM 928 N N . ARG A 1 116 ? -4.867 -3.030 19.954 1.00 90.06 116 ARG A N 1
ATOM 929 C CA . ARG A 1 116 ? -3.479 -3.270 19.522 1.00 90.06 116 ARG A CA 1
ATOM 930 C C . ARG A 1 116 ? -3.417 -4.284 18.380 1.00 90.06 116 ARG A C 1
ATOM 932 O O . ARG A 1 116 ? -2.672 -4.065 17.431 1.00 90.06 116 ARG A O 1
ATOM 939 N N . THR A 1 117 ? -4.203 -5.356 18.452 1.00 93.38 117 THR A N 1
ATOM 940 C CA . THR A 1 117 ? -4.304 -6.348 17.376 1.00 93.38 117 THR A CA 1
ATOM 941 C C . THR A 1 117 ? -4.860 -5.726 16.098 1.00 93.38 117 THR A C 1
ATOM 943 O O . THR A 1 117 ? -4.267 -5.916 15.044 1.00 93.38 117 THR A O 1
ATOM 946 N N . ALA A 1 118 ? -5.925 -4.924 16.176 1.00 94.75 118 ALA A N 1
ATOM 947 C CA . ALA A 1 118 ? -6.500 -4.256 15.008 1.00 94.75 118 ALA A CA 1
ATOM 948 C C . ALA A 1 118 ? -5.493 -3.326 14.308 1.00 94.75 118 ALA A C 1
ATOM 950 O O . ALA A 1 118 ? -5.380 -3.353 13.086 1.00 94.75 118 ALA A O 1
ATOM 951 N N . VAL A 1 119 ? -4.709 -2.553 15.071 1.00 92.50 119 VAL A N 1
ATOM 952 C CA . VAL A 1 119 ? -3.648 -1.697 14.507 1.00 92.50 119 VAL A CA 1
ATOM 953 C C . VAL A 1 119 ? -2.544 -2.529 13.844 1.00 92.50 119 VAL A C 1
ATOM 955 O O . VAL A 1 119 ? -2.071 -2.157 12.774 1.00 92.50 119 VAL A O 1
ATOM 958 N N . LYS A 1 120 ? -2.152 -3.666 14.435 1.00 93.44 120 LYS A N 1
ATOM 959 C CA . LYS A 1 120 ? -1.176 -4.581 13.818 1.00 93.44 120 LYS A CA 1
ATOM 960 C C . LYS A 1 120 ? -1.696 -5.176 12.510 1.00 93.44 120 LYS A C 1
ATOM 962 O O . LYS A 1 120 ? -0.977 -5.156 11.522 1.00 93.44 120 LYS A O 1
ATOM 967 N N . LEU A 1 121 ? -2.936 -5.664 12.496 1.00 95.69 121 LEU A N 1
ATOM 968 C CA . LEU A 1 121 ? -3.561 -6.228 11.295 1.00 95.69 121 LEU A CA 1
ATOM 969 C C . LEU A 1 121 ? -3.694 -5.185 10.184 1.00 95.69 121 LEU A C 1
ATOM 971 O O . LEU A 1 121 ? -3.440 -5.491 9.026 1.00 95.69 121 LEU A O 1
ATOM 975 N N . TRP A 1 122 ? -4.026 -3.943 10.538 1.00 95.00 122 TRP A N 1
ATOM 976 C CA . TRP A 1 122 ? -3.997 -2.842 9.583 1.00 95.00 122 TRP A CA 1
ATOM 977 C C . TRP A 1 122 ? -2.595 -2.617 8.999 1.00 95.00 122 TRP A C 1
ATOM 979 O O . TRP A 1 122 ? -2.471 -2.448 7.790 1.00 95.00 122 TRP A O 1
ATOM 989 N N . ALA A 1 123 ? -1.550 -2.624 9.833 1.00 92.69 123 ALA A N 1
ATOM 990 C CA . ALA A 1 123 ? -0.180 -2.404 9.370 1.00 92.69 123 ALA A CA 1
ATOM 991 C C . ALA A 1 123 ? 0.272 -3.503 8.395 1.00 92.69 123 ALA A C 1
ATOM 993 O O . ALA A 1 123 ? 0.879 -3.189 7.375 1.00 92.69 123 ALA A O 1
ATOM 994 N N . VAL A 1 124 ? -0.083 -4.762 8.678 1.00 94.12 124 VAL A N 1
ATOM 995 C CA . VAL A 1 124 ? 0.151 -5.900 7.774 1.00 94.12 124 VAL A CA 1
ATOM 996 C C . VAL A 1 124 ? -0.602 -5.702 6.459 1.00 94.12 124 VAL A C 1
ATOM 998 O O . VAL A 1 124 ? 0.016 -5.698 5.406 1.00 94.12 124 VAL A O 1
ATOM 1001 N N . LEU A 1 125 ? -1.904 -5.406 6.507 1.00 95.50 125 LEU A N 1
ATOM 1002 C CA . LEU A 1 125 ? -2.701 -5.177 5.298 1.00 95.50 125 LEU A CA 1
ATOM 1003 C C . LEU A 1 125 ? -2.161 -4.018 4.439 1.00 95.50 125 LEU A C 1
ATOM 1005 O O . LEU A 1 125 ? -2.152 -4.092 3.211 1.00 95.50 125 LEU A O 1
ATOM 1009 N N . TYR A 1 126 ? -1.730 -2.927 5.073 1.00 93.88 126 TYR A N 1
ATOM 1010 C CA . TYR A 1 126 ? -1.123 -1.797 4.373 1.00 93.88 126 TYR A CA 1
ATOM 1011 C C . TYR A 1 126 ? 0.204 -2.191 3.709 1.00 93.88 126 TYR A C 1
ATOM 1013 O O . TYR A 1 126 ? 0.452 -1.822 2.556 1.00 93.88 126 TYR A O 1
ATOM 1021 N N . HIS A 1 127 ? 1.036 -2.968 4.406 1.00 93.44 127 HIS A N 1
ATOM 1022 C CA . HIS A 1 127 ? 2.269 -3.522 3.848 1.00 93.44 127 HIS A CA 1
ATOM 1023 C C . HIS A 1 127 ? 1.985 -4.444 2.657 1.00 93.44 127 HIS A C 1
ATOM 1025 O O . HIS A 1 127 ? 2.563 -4.223 1.595 1.00 93.44 127 HIS A O 1
ATOM 1031 N N . ASP A 1 128 ? 1.038 -5.375 2.769 1.00 94.06 128 ASP A N 1
ATOM 1032 C CA . ASP A 1 128 ? 0.689 -6.311 1.695 1.00 94.06 128 ASP A CA 1
ATOM 1033 C C . ASP A 1 128 ? 0.223 -5.573 0.433 1.00 94.06 128 ASP A C 1
ATOM 1035 O O . ASP A 1 128 ? 0.705 -5.831 -0.673 1.00 94.06 128 ASP A O 1
ATOM 1039 N N . VAL A 1 129 ? -0.676 -4.593 0.588 1.00 95.12 129 VAL A N 1
ATOM 1040 C CA . VAL A 1 129 ? -1.184 -3.806 -0.546 1.00 95.12 129 VAL A CA 1
ATOM 1041 C C . VAL A 1 129 ? -0.081 -2.951 -1.164 1.00 95.12 129 VAL A C 1
ATOM 1043 O O . VAL A 1 129 ? 0.033 -2.899 -2.386 1.00 95.12 129 VAL A O 1
ATOM 1046 N N . THR A 1 130 ? 0.753 -2.282 -0.363 1.00 94.94 130 THR A N 1
ATOM 1047 C CA . THR A 1 130 ? 1.856 -1.475 -0.917 1.00 94.94 130 THR A CA 1
ATOM 1048 C C . THR A 1 130 ? 2.937 -2.338 -1.570 1.00 94.94 130 THR A C 1
ATOM 1050 O O . THR A 1 130 ? 3.486 -1.938 -2.595 1.00 94.94 130 THR A O 1
ATOM 1053 N N . SER A 1 131 ? 3.192 -3.542 -1.059 1.00 95.06 131 SER A N 1
ATOM 1054 C CA . SER A 1 131 ? 4.088 -4.524 -1.680 1.00 95.06 131 SER A CA 1
ATOM 1055 C C . SER A 1 131 ? 3.524 -5.034 -3.006 1.00 95.06 131 SER A C 1
ATOM 1057 O O . SER A 1 131 ? 4.235 -5.020 -4.009 1.00 95.06 131 SER A O 1
ATOM 1059 N N . ALA A 1 132 ? 2.228 -5.362 -3.070 1.00 96.19 132 ALA A N 1
ATOM 1060 C CA . ALA A 1 132 ? 1.563 -5.751 -4.316 1.00 96.19 132 ALA A CA 1
ATOM 1061 C C . ALA A 1 132 ? 1.610 -4.637 -5.377 1.00 96.19 132 ALA A C 1
ATOM 1063 O O . ALA A 1 132 ? 1.868 -4.910 -6.550 1.00 96.19 132 ALA A O 1
ATOM 1064 N N . ARG A 1 133 ? 1.432 -3.372 -4.969 1.00 97.06 133 ARG A N 1
ATOM 1065 C CA . ARG A 1 133 ? 1.587 -2.201 -5.854 1.00 97.06 133 ARG A CA 1
ATOM 1066 C C . ARG A 1 133 ? 2.995 -2.107 -6.432 1.00 97.06 133 ARG A C 1
ATOM 1068 O O . ARG A 1 133 ? 3.154 -1.977 -7.646 1.00 97.06 133 ARG A O 1
ATOM 1075 N N . ARG A 1 134 ? 4.018 -2.215 -5.579 1.00 97.75 134 ARG A N 1
ATOM 1076 C CA . ARG A 1 134 ? 5.426 -2.188 -6.005 1.00 97.75 134 ARG A CA 1
ATOM 1077 C C . ARG A 1 134 ? 5.747 -3.336 -6.956 1.00 97.75 134 ARG A C 1
ATOM 1079 O O . ARG A 1 134 ? 6.303 -3.089 -8.021 1.00 97.75 134 ARG A O 1
ATOM 1086 N N . GLN A 1 135 ? 5.325 -4.553 -6.618 1.00 96.88 135 GLN A N 1
ATOM 1087 C CA . GLN A 1 135 ? 5.502 -5.747 -7.443 1.00 96.88 135 GLN A CA 1
ATOM 1088 C C . GLN A 1 135 ? 4.855 -5.581 -8.824 1.00 96.88 135 GLN A C 1
ATOM 1090 O O . GLN A 1 135 ? 5.490 -5.841 -9.848 1.00 96.88 135 GLN A O 1
ATOM 1095 N N . ASN A 1 136 ? 3.605 -5.106 -8.862 1.00 96.88 136 ASN A N 1
ATOM 1096 C CA . ASN A 1 136 ? 2.851 -4.888 -10.096 1.00 96.88 136 ASN A CA 1
ATOM 1097 C C . ASN A 1 136 ? 3.563 -3.915 -11.040 1.00 96.88 136 ASN A C 1
ATOM 1099 O O . ASN A 1 136 ? 3.649 -4.174 -12.235 1.00 96.88 136 ASN A O 1
ATOM 1103 N N . ILE A 1 137 ? 4.088 -2.807 -10.517 1.00 97.56 137 ILE A N 1
ATOM 1104 C CA . ILE A 1 137 ? 4.788 -1.820 -11.341 1.00 97.56 137 ILE A CA 1
ATOM 1105 C C . ILE A 1 137 ? 6.173 -2.326 -11.742 1.00 97.56 137 ILE A C 1
ATOM 1107 O O . ILE A 1 137 ? 6.522 -2.278 -12.920 1.00 97.56 137 ILE A O 1
ATOM 1111 N N . LEU A 1 138 ? 6.968 -2.813 -10.784 1.00 97.06 138 LEU A N 1
ATOM 1112 C CA . LEU A 1 138 ? 8.370 -3.151 -11.021 1.00 97.06 138 LEU A CA 1
ATOM 1113 C C . LEU A 1 138 ? 8.525 -4.331 -11.983 1.00 97.06 138 LEU A C 1
ATOM 1115 O O . LEU A 1 138 ? 9.382 -4.281 -12.860 1.00 97.06 138 LEU A O 1
ATOM 1119 N N . SER A 1 139 ? 7.651 -5.336 -11.889 1.00 96.94 139 SER A N 1
ATOM 1120 C CA . SER A 1 139 ? 7.635 -6.469 -12.825 1.00 96.94 139 SER A CA 1
ATOM 1121 C C . SER A 1 139 ? 7.380 -6.056 -14.279 1.00 96.94 139 SER A C 1
ATOM 1123 O O . SER A 1 139 ? 7.862 -6.725 -15.188 1.00 96.94 139 SER A O 1
ATOM 1125 N N . GLN A 1 140 ? 6.682 -4.938 -14.512 1.00 95.50 140 GLN A N 1
ATOM 1126 C CA . GLN A 1 140 ? 6.434 -4.415 -15.859 1.00 95.50 140 GLN A CA 1
ATOM 1127 C C . GLN A 1 140 ? 7.635 -3.644 -16.424 1.00 95.50 140 GLN A C 1
ATOM 1129 O O . GLN A 1 140 ? 7.884 -3.698 -17.625 1.00 95.50 140 GLN A O 1
ATOM 1134 N N . ILE A 1 141 ? 8.367 -2.902 -15.585 1.00 95.56 141 ILE A N 1
ATOM 1135 C CA . ILE A 1 141 ? 9.428 -1.990 -16.052 1.00 95.56 141 ILE A CA 1
ATOM 1136 C C . ILE A 1 141 ? 10.849 -2.561 -15.927 1.00 95.56 141 ILE A C 1
ATOM 1138 O O . ILE A 1 141 ? 11.697 -2.235 -16.759 1.00 95.56 141 ILE A O 1
ATOM 1142 N N . TYR A 1 142 ? 11.101 -3.387 -14.907 1.00 95.00 142 TYR A N 1
ATOM 1143 C CA . TYR A 1 142 ? 12.401 -3.962 -14.546 1.00 95.00 142 TYR A CA 1
ATOM 1144 C C . TYR A 1 142 ? 12.214 -5.362 -13.919 1.00 95.00 142 TYR A C 1
ATOM 1146 O O . TYR A 1 142 ? 12.500 -5.553 -12.734 1.00 95.00 142 TYR A O 1
ATOM 1154 N N . PRO A 1 143 ? 11.752 -6.370 -14.686 1.00 93.88 143 PRO A N 1
ATOM 1155 C CA . PR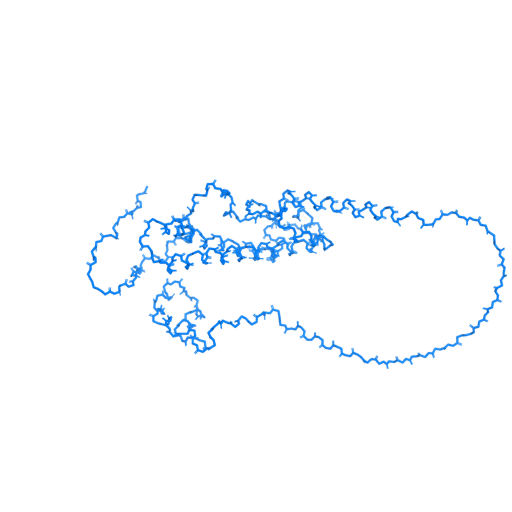O A 1 143 ? 11.463 -7.708 -14.154 1.00 93.88 143 PRO A CA 1
ATOM 1156 C C . PRO A 1 143 ? 12.672 -8.3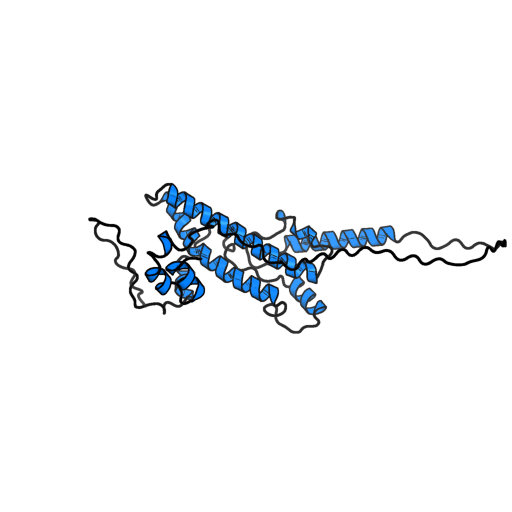78 -13.482 1.00 93.88 143 PRO A C 1
ATOM 1158 O O . PRO A 1 143 ? 12.507 -9.110 -12.513 1.00 93.88 143 PRO A O 1
ATOM 1161 N N . GLN A 1 144 ? 13.891 -8.076 -13.939 1.00 92.56 144 GLN A N 1
ATOM 1162 C CA . GLN A 1 144 ? 15.129 -8.638 -13.382 1.00 92.56 144 GLN A CA 1
ATOM 1163 C C . GLN A 1 144 ? 15.523 -8.046 -12.022 1.00 92.56 144 GLN A C 1
ATOM 1165 O O . GLN A 1 144 ? 16.360 -8.604 -11.321 1.00 92.56 144 GLN A O 1
ATOM 1170 N N . ASN A 1 145 ? 14.924 -6.920 -11.634 1.00 94.50 145 ASN A N 1
ATOM 1171 C CA . ASN A 1 145 ? 15.227 -6.225 -10.384 1.00 94.50 145 ASN A CA 1
ATOM 1172 C C . ASN A 1 145 ? 14.127 -6.413 -9.336 1.00 94.50 145 ASN A C 1
ATOM 1174 O O . ASN A 1 145 ? 14.145 -5.749 -8.305 1.00 94.50 145 ASN A O 1
ATOM 1178 N N . VAL A 1 146 ? 13.168 -7.312 -9.576 1.00 94.88 146 VAL A N 1
ATOM 1179 C CA . VAL A 1 146 ? 12.043 -7.549 -8.662 1.00 94.88 146 VAL A CA 1
ATOM 1180 C C . VAL A 1 146 ? 12.506 -7.980 -7.268 1.00 94.88 146 VAL A C 1
ATOM 1182 O O . VAL A 1 146 ? 11.938 -7.513 -6.286 1.00 94.88 146 VAL A O 1
ATOM 1185 N N . GLY A 1 147 ? 13.582 -8.767 -7.170 1.00 94.50 147 GLY A N 1
ATOM 1186 C CA . GLY A 1 147 ? 14.161 -9.181 -5.883 1.00 94.50 147 GLY A CA 1
ATOM 1187 C C . GLY A 1 147 ? 14.679 -8.025 -5.017 1.00 94.50 147 GLY A C 1
ATOM 1188 O O . GLY A 1 147 ? 14.860 -8.187 -3.818 1.00 94.50 147 GLY A O 1
ATOM 1189 N N . LEU A 1 148 ? 14.857 -6.821 -5.576 1.00 95.69 148 LEU A N 1
ATOM 1190 C CA . LEU A 1 148 ? 15.208 -5.639 -4.785 1.00 95.69 148 LEU A CA 1
ATOM 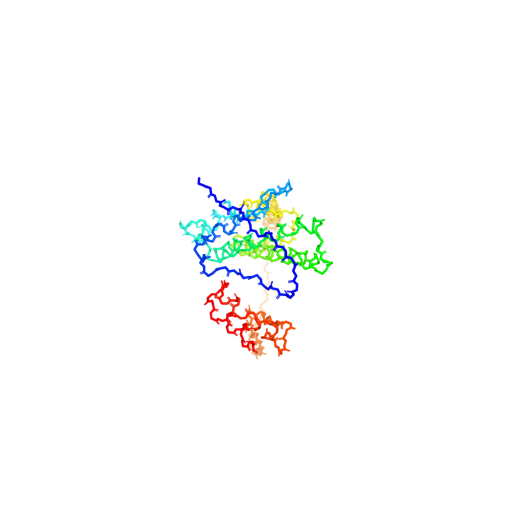1191 C C . LEU A 1 148 ? 14.083 -5.240 -3.811 1.00 95.69 148 LEU A C 1
ATOM 1193 O O . LEU A 1 148 ? 14.332 -4.551 -2.827 1.00 95.69 148 LEU A O 1
ATOM 1197 N N . LEU A 1 149 ? 12.843 -5.671 -4.063 1.00 96.06 149 LEU A N 1
ATOM 1198 C CA . LEU A 1 149 ? 11.704 -5.415 -3.178 1.00 96.06 149 LEU A CA 1
ATOM 1199 C C . LEU A 1 149 ? 11.754 -6.197 -1.861 1.00 96.06 149 LEU A C 1
ATOM 1201 O O . LEU A 1 149 ? 11.026 -5.839 -0.932 1.00 96.06 149 LEU A O 1
ATOM 1205 N N . ASP A 1 150 ? 12.604 -7.220 -1.766 1.00 94.88 150 ASP A N 1
ATOM 1206 C CA . ASP A 1 150 ? 12.771 -8.007 -0.542 1.00 94.88 150 ASP A CA 1
ATOM 1207 C C . ASP A 1 150 ? 13.525 -7.215 0.541 1.00 94.88 150 ASP A C 1
ATOM 1209 O O . ASP A 1 150 ? 13.328 -7.442 1.739 1.00 94.88 150 ASP A O 1
ATOM 1213 N N . ASP A 1 151 ? 14.330 -6.223 0.143 1.00 94.62 151 ASP A N 1
ATOM 1214 C CA . ASP A 1 151 ? 14.995 -5.314 1.071 1.00 94.62 151 ASP A CA 1
ATOM 1215 C C . ASP A 1 151 ? 14.035 -4.216 1.554 1.00 94.62 151 ASP A C 1
ATOM 1217 O O . ASP A 1 151 ? 13.821 -3.175 0.930 1.00 94.62 151 ASP A O 1
ATOM 1221 N N . GLN A 1 152 ? 13.465 -4.431 2.737 1.00 92.56 152 GLN A N 1
ATOM 1222 C CA . GLN A 1 152 ? 12.555 -3.472 3.362 1.00 92.56 152 GLN A CA 1
ATOM 1223 C C . GLN A 1 152 ? 13.253 -2.194 3.856 1.00 92.56 152 GLN A C 1
ATOM 1225 O O . GLN A 1 152 ? 12.574 -1.204 4.131 1.00 92.56 152 GLN A O 1
ATOM 1230 N N . SER A 1 153 ? 14.584 -2.177 3.983 1.00 94.31 153 SER A N 1
ATOM 1231 C CA . SER A 1 153 ? 15.324 -1.032 4.538 1.00 94.31 153 SER A CA 1
ATOM 1232 C C . SER A 1 153 ? 15.423 0.154 3.569 1.00 94.31 153 SER A C 1
ATOM 1234 O O . SER A 1 153 ? 15.522 1.314 3.993 1.00 94.31 153 SER A O 1
ATOM 1236 N N . ILE A 1 154 ? 15.343 -0.131 2.268 1.00 95.12 154 ILE A N 1
ATOM 1237 C CA . ILE A 1 154 ? 15.367 0.861 1.187 1.00 95.12 154 ILE A CA 1
ATOM 1238 C C . ILE A 1 154 ? 13.964 1.337 0.788 1.00 95.12 154 ILE A C 1
ATOM 1240 O O . ILE A 1 154 ? 13.840 2.310 0.039 1.00 95.12 154 ILE A O 1
ATOM 1244 N N . LEU A 1 155 ? 12.913 0.689 1.300 1.00 94.88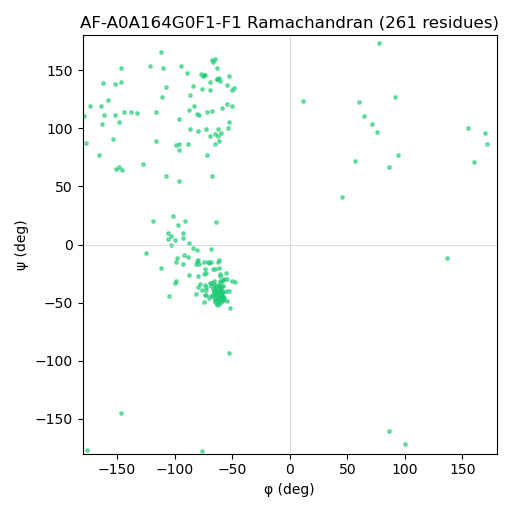 155 LEU A N 1
ATOM 1245 C CA . LEU A 1 155 ? 11.521 1.028 1.021 1.00 94.88 155 LEU A CA 1
ATOM 1246 C C . LEU A 1 155 ? 10.963 2.064 2.015 1.00 94.88 155 LEU A C 1
ATOM 1248 O O . LEU A 1 155 ? 11.326 2.088 3.193 1.00 94.88 155 LEU A O 1
ATOM 1252 N N . PRO A 1 156 ? 10.044 2.938 1.570 1.00 93.00 156 PRO A N 1
ATOM 1253 C CA . PRO A 1 156 ? 9.474 3.970 2.415 1.00 93.00 156 PRO A CA 1
ATOM 1254 C C . PRO A 1 156 ? 8.436 3.377 3.374 1.00 93.00 156 PRO A C 1
ATOM 1256 O O . PRO A 1 156 ? 7.533 2.640 2.972 1.00 93.00 156 PRO A O 1
ATOM 1259 N N . THR A 1 157 ? 8.518 3.765 4.648 1.00 85.62 157 THR A N 1
ATOM 1260 C CA . THR A 1 157 ? 7.504 3.453 5.674 1.00 85.62 157 THR A CA 1
ATOM 1261 C C . THR A 1 157 ? 6.281 4.387 5.594 1.00 85.62 157 THR A C 1
ATOM 1263 O O . THR A 1 157 ? 5.245 4.104 6.186 1.00 85.62 157 THR A O 1
ATOM 1266 N N . GLY A 1 158 ? 6.379 5.490 4.848 1.00 84.94 158 GLY A N 1
ATOM 1267 C CA . GLY A 1 158 ? 5.328 6.486 4.620 1.00 84.94 158 GLY A CA 1
ATOM 1268 C C . GLY A 1 158 ? 5.794 7.556 3.627 1.00 84.94 158 GLY A C 1
ATOM 1269 O O . GLY A 1 158 ? 6.917 7.472 3.127 1.00 84.94 158 GLY A O 1
ATOM 1270 N N . GLY A 1 159 ? 4.956 8.561 3.371 1.00 89.62 159 GLY A N 1
ATOM 1271 C CA . GLY A 1 159 ? 5.269 9.658 2.452 1.00 89.62 159 GLY A CA 1
ATOM 1272 C C . GLY A 1 159 ? 4.647 9.531 1.062 1.00 89.62 159 GLY A C 1
ATOM 1273 O O . GLY A 1 159 ? 3.813 8.666 0.790 1.00 89.62 159 GLY A O 1
ATOM 1274 N N . ASP A 1 160 ? 5.067 10.435 0.180 1.00 93.19 160 ASP A N 1
ATOM 1275 C CA . ASP A 1 160 ? 4.427 10.668 -1.121 1.00 93.19 160 ASP A CA 1
ATOM 1276 C C . ASP A 1 160 ? 4.829 9.661 -2.207 1.00 93.19 160 ASP A C 1
ATOM 1278 O O . ASP A 1 160 ? 4.180 9.587 -3.256 1.00 93.19 160 ASP A O 1
ATOM 1282 N N . HIS A 1 161 ? 5.889 8.888 -1.968 1.00 96.06 161 HIS A N 1
ATOM 1283 C CA . HIS A 1 161 ? 6.517 8.009 -2.950 1.00 96.06 161 HIS A CA 1
ATOM 1284 C C . HIS A 1 161 ? 6.227 6.536 -2.673 1.00 96.06 161 HIS A C 1
ATOM 1286 O O . HIS A 1 161 ? 6.336 6.068 -1.538 1.00 96.06 161 HIS A O 1
ATOM 1292 N N . LEU A 1 162 ? 5.894 5.784 -3.721 1.00 96.25 162 LEU A N 1
ATOM 1293 C CA . LEU A 1 162 ? 5.650 4.347 -3.632 1.00 96.25 162 LEU A CA 1
ATOM 1294 C C . LEU A 1 162 ? 6.958 3.568 -3.433 1.00 96.25 162 LEU A C 1
ATOM 1296 O O . LEU A 1 162 ? 7.010 2.676 -2.583 1.00 96.25 162 LEU A O 1
ATOM 1300 N N . PHE A 1 163 ? 8.008 3.929 -4.169 1.00 97.31 163 PHE A N 1
ATOM 1301 C CA . PHE A 1 163 ? 9.350 3.345 -4.094 1.00 97.31 163 PHE A CA 1
ATOM 1302 C C . PHE A 1 163 ? 10.335 4.266 -3.375 1.00 97.31 163 PHE A C 1
ATOM 1304 O O . PHE A 1 163 ? 11.085 3.816 -2.517 1.00 97.31 163 PHE A O 1
ATOM 1311 N N . GLY A 1 164 ? 10.314 5.561 -3.684 1.00 96.06 164 GLY A N 1
ATOM 1312 C CA . GLY A 1 164 ? 11.130 6.564 -3.017 1.00 96.06 164 GLY A CA 1
ATOM 1313 C C . GLY A 1 164 ? 12.605 6.601 -3.444 1.00 96.06 164 GLY A C 1
ATOM 1314 O O . GLY A 1 164 ? 13.085 5.762 -4.218 1.00 96.06 164 GLY A O 1
ATOM 1315 N N . PRO A 1 165 ? 13.354 7.602 -2.943 1.00 96.06 165 PRO A N 1
ATOM 1316 C CA . PRO A 1 165 ? 14.710 7.883 -3.415 1.00 96.06 165 PRO A CA 1
ATOM 1317 C C . PRO A 1 165 ? 15.716 6.769 -3.113 1.00 96.06 165 PRO A C 1
ATOM 1319 O O . PRO A 1 165 ? 16.520 6.434 -3.975 1.00 96.06 165 PRO A O 1
ATOM 1322 N N . LYS A 1 166 ? 15.648 6.161 -1.919 1.00 96.62 166 LYS A N 1
ATOM 1323 C CA . LYS A 1 166 ? 16.573 5.092 -1.501 1.00 96.62 166 LYS A CA 1
ATOM 1324 C C . LYS A 1 166 ? 16.465 3.863 -2.398 1.00 96.62 166 LYS A C 1
ATOM 1326 O O . LYS A 1 166 ? 17.471 3.395 -2.917 1.00 96.62 166 LYS A O 1
ATOM 1331 N N . PHE A 1 167 ? 15.241 3.393 -2.638 1.00 97.69 167 PHE A N 1
ATOM 1332 C CA . PHE A 1 167 ? 14.997 2.304 -3.577 1.00 97.69 167 PHE A CA 1
ATOM 1333 C C . PHE A 1 167 ? 15.481 2.656 -4.986 1.00 97.69 167 PHE A C 1
ATOM 1335 O O . PHE A 1 167 ? 16.134 1.851 -5.641 1.00 97.69 167 PHE A O 1
ATOM 1342 N N . THR A 1 168 ? 15.189 3.875 -5.450 1.00 96.88 168 THR A N 1
ATOM 1343 C CA . THR A 1 168 ? 15.610 4.333 -6.782 1.00 96.88 168 THR A CA 1
ATOM 1344 C C . THR A 1 168 ? 17.133 4.324 -6.922 1.00 96.88 168 THR A C 1
ATOM 1346 O O . THR A 1 168 ? 17.650 3.887 -7.948 1.00 96.88 168 THR A O 1
ATOM 1349 N N . GLN A 1 169 ? 17.858 4.757 -5.891 1.00 97.00 169 GLN A N 1
ATOM 1350 C CA . GLN A 1 169 ? 19.316 4.707 -5.863 1.00 97.00 169 GLN A CA 1
ATOM 1351 C C . GLN A 1 169 ? 19.833 3.263 -5.926 1.00 97.00 169 GLN A C 1
ATOM 1353 O O . GLN A 1 169 ? 20.645 2.953 -6.797 1.00 97.00 169 GLN A O 1
ATOM 1358 N N . ALA A 1 170 ? 19.313 2.376 -5.073 1.00 96.69 170 ALA A N 1
ATOM 1359 C CA . ALA A 1 170 ? 19.702 0.966 -5.053 1.00 96.69 170 ALA A CA 1
ATOM 1360 C C . ALA A 1 170 ? 19.430 0.273 -6.402 1.00 96.69 170 ALA A C 1
ATOM 1362 O O . ALA A 1 170 ? 20.256 -0.489 -6.904 1.00 96.69 170 ALA A O 1
ATOM 1363 N N . LEU A 1 171 ? 18.306 0.603 -7.047 1.00 96.56 171 LEU A N 1
ATOM 1364 C CA . LEU A 1 171 ? 17.969 0.100 -8.377 1.00 96.56 171 LEU A CA 1
ATOM 1365 C C . LEU A 1 171 ? 19.002 0.538 -9.423 1.00 96.56 171 LEU A C 1
ATOM 1367 O O . LEU A 1 171 ? 19.460 -0.277 -10.224 1.00 96.56 171 LEU A O 1
ATOM 1371 N N . VAL A 1 172 ? 19.392 1.815 -9.415 1.00 95.31 172 VAL A N 1
ATOM 1372 C CA . VAL A 1 172 ? 20.408 2.346 -10.335 1.00 95.31 172 VAL A CA 1
ATOM 1373 C C . VAL A 1 172 ? 21.766 1.680 -10.102 1.00 95.31 172 VAL A C 1
ATOM 1375 O O . VAL A 1 172 ? 22.444 1.331 -11.069 1.00 95.31 172 VAL A O 1
ATOM 1378 N N . GLU A 1 173 ? 22.164 1.476 -8.848 1.00 95.25 173 GLU A N 1
ATOM 1379 C CA . GLU A 1 173 ? 23.411 0.791 -8.485 1.00 95.25 173 GLU A CA 1
ATOM 1380 C C . GLU A 1 173 ? 23.421 -0.667 -8.971 1.00 95.25 173 GLU A C 1
ATOM 1382 O O . GLU A 1 173 ? 24.393 -1.109 -9.597 1.00 95.25 173 GLU A O 1
ATOM 1387 N N . GLN A 1 174 ? 22.314 -1.392 -8.792 1.00 93.00 174 GLN A N 1
ATOM 1388 C CA . GLN A 1 174 ? 22.181 -2.769 -9.268 1.00 93.00 174 GLN A CA 1
ATOM 1389 C C . GLN A 1 174 ? 22.255 -2.848 -10.800 1.00 93.00 174 GLN A C 1
ATOM 1391 O O . GLN A 1 174 ? 22.981 -3.681 -11.344 1.00 93.00 174 GLN A O 1
ATOM 1396 N N . VAL A 1 175 ? 21.561 -1.956 -11.516 1.00 92.00 175 VAL A N 1
ATOM 1397 C CA . VAL A 1 175 ? 21.603 -1.903 -12.989 1.00 92.00 175 VAL A CA 1
ATOM 1398 C C . VAL A 1 175 ? 23.011 -1.577 -13.498 1.00 92.00 175 VAL A C 1
ATOM 1400 O O . VAL A 1 175 ? 23.481 -2.209 -14.446 1.00 92.00 175 VAL A O 1
ATOM 1403 N N . LYS A 1 176 ? 23.718 -0.633 -12.864 1.00 92.25 176 LYS A N 1
ATOM 1404 C CA . LYS A 1 176 ? 25.117 -0.317 -13.206 1.00 92.25 176 LYS A CA 1
ATOM 1405 C C . LYS A 1 176 ? 26.031 -1.526 -13.022 1.00 92.25 176 LYS A C 1
ATOM 1407 O O . LYS A 1 176 ? 26.822 -1.824 -13.914 1.00 92.25 176 LYS A O 1
ATOM 1412 N N . THR A 1 177 ? 25.881 -2.236 -11.908 1.00 90.81 177 THR A N 1
ATOM 1413 C CA . THR A 1 177 ? 26.677 -3.432 -11.597 1.00 90.81 177 THR A CA 1
ATOM 1414 C C . THR A 1 177 ? 26.445 -4.537 -12.625 1.00 90.81 177 THR A C 1
ATOM 1416 O O . THR A 1 177 ? 27.403 -5.091 -13.162 1.00 90.81 177 THR A O 1
ATOM 1419 N N . LEU A 1 178 ? 25.185 -4.808 -12.981 1.00 87.25 178 LEU A N 1
ATOM 1420 C CA . LEU A 1 178 ? 24.844 -5.804 -14.003 1.00 87.25 178 LEU A CA 1
ATOM 1421 C C . LEU A 1 178 ? 25.412 -5.445 -15.383 1.00 87.25 178 LEU A C 1
ATOM 1423 O O . LEU A 1 178 ? 25.933 -6.316 -16.080 1.00 87.25 178 LEU A O 1
ATOM 1427 N N . ASN A 1 179 ? 25.362 -4.168 -15.770 1.00 89.00 179 ASN A N 1
ATOM 1428 C CA . ASN A 1 179 ? 25.947 -3.712 -17.031 1.00 89.00 179 ASN A CA 1
ATOM 1429 C C . ASN A 1 179 ? 27.477 -3.841 -17.038 1.00 89.00 179 ASN A C 1
ATOM 1431 O O . ASN A 1 179 ? 28.046 -4.257 -18.045 1.00 89.00 179 ASN A O 1
ATOM 1435 N N . ALA A 1 180 ? 28.144 -3.534 -15.921 1.00 90.50 180 ALA A N 1
ATOM 1436 C CA . ALA A 1 180 ? 29.590 -3.701 -15.792 1.00 90.50 180 ALA A CA 1
ATOM 1437 C C . ALA A 1 180 ? 30.006 -5.176 -15.923 1.00 90.50 180 ALA A C 1
ATOM 1439 O O . ALA A 1 180 ? 30.928 -5.479 -16.674 1.00 90.50 180 ALA A O 1
ATOM 1440 N N . LEU A 1 181 ? 29.284 -6.095 -15.272 1.00 87.50 181 LEU A N 1
ATOM 1441 C CA . LEU A 1 181 ? 29.528 -7.538 -15.386 1.00 87.50 181 LEU A CA 1
ATOM 1442 C C . LEU A 1 181 ? 29.302 -8.053 -16.811 1.00 87.50 181 LEU A C 1
ATOM 1444 O O . LEU A 1 181 ? 30.108 -8.829 -17.319 1.00 87.50 181 LEU A O 1
ATOM 1448 N N . LYS A 1 182 ? 28.244 -7.585 -17.485 1.00 87.31 182 LYS A N 1
ATOM 1449 C CA . LYS A 1 182 ? 27.981 -7.930 -18.889 1.00 87.31 182 LYS A CA 1
ATOM 1450 C C . LYS A 1 182 ? 29.118 -7.478 -19.809 1.00 87.31 182 LYS A C 1
ATOM 1452 O O . LYS A 1 182 ? 29.512 -8.225 -20.699 1.00 87.31 182 LYS A O 1
ATOM 1457 N N . ASN A 1 183 ? 29.648 -6.278 -19.587 1.00 83.19 183 ASN A N 1
ATOM 1458 C CA . ASN A 1 183 ? 30.745 -5.736 -20.388 1.00 83.19 183 ASN A CA 1
ATOM 1459 C C . ASN A 1 183 ? 32.084 -6.422 -20.069 1.00 83.19 183 ASN A C 1
ATOM 1461 O O . ASN A 1 183 ? 32.874 -6.649 -20.980 1.00 83.19 183 ASN A O 1
ATOM 1465 N N . ALA A 1 184 ? 32.320 -6.805 -18.810 1.00 77.12 184 ALA A N 1
ATOM 1466 C CA . ALA A 1 184 ? 33.505 -7.560 -18.402 1.00 77.12 184 ALA A CA 1
ATOM 1467 C C . ALA A 1 184 ? 33.498 -9.008 -18.931 1.00 77.12 184 ALA A C 1
ATOM 1469 O O . ALA A 1 184 ? 34.548 -9.541 -19.273 1.00 77.12 184 ALA A O 1
ATOM 1470 N N . GLY A 1 185 ? 32.321 -9.631 -19.051 1.00 61.59 185 GLY A N 1
ATOM 1471 C CA . GLY A 1 185 ? 32.154 -10.977 -19.615 1.00 61.59 185 GLY A CA 1
ATOM 1472 C C . GLY A 1 185 ? 32.143 -11.050 -21.149 1.00 61.59 185 GLY A C 1
ATOM 1473 O O . GLY A 1 185 ? 32.075 -12.147 -21.693 1.00 61.59 185 GLY A O 1
ATOM 1474 N N . GLY A 1 186 ? 32.191 -9.913 -21.857 1.00 54.50 186 GLY A N 1
ATOM 1475 C CA . GLY A 1 186 ? 32.185 -9.840 -23.327 1.00 54.50 186 GLY A CA 1
ATOM 1476 C C . GLY A 1 186 ? 33.572 -9.798 -23.986 1.00 54.50 186 GLY A C 1
ATOM 1477 O O . GLY A 1 186 ? 33.660 -9.595 -25.194 1.00 54.50 186 GLY A O 1
ATOM 1478 N N . GLY A 1 187 ? 34.652 -9.947 -23.212 1.00 49.94 187 GLY A N 1
ATOM 1479 C CA . GLY A 1 187 ? 36.036 -9.748 -23.655 1.00 49.94 187 GLY A CA 1
ATOM 1480 C C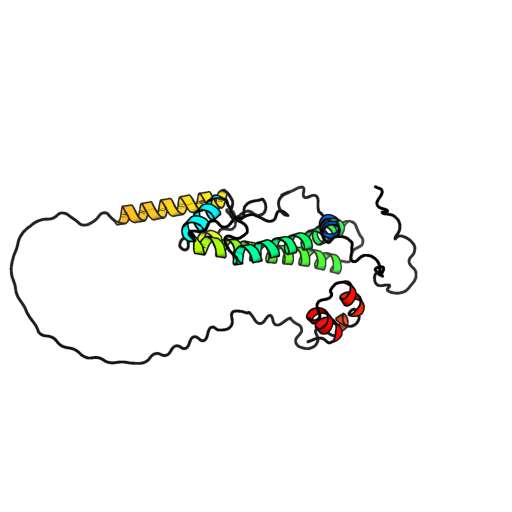 . GLY A 1 187 ? 36.863 -11.027 -23.826 1.00 49.94 187 GLY A C 1
ATOM 1481 O O . GLY A 1 187 ? 37.884 -11.159 -23.167 1.00 49.94 187 GLY A O 1
ATOM 1482 N N . GLN A 1 188 ? 36.437 -11.956 -24.688 1.00 52.59 188 GLN A N 1
ATOM 1483 C CA . GLN A 1 188 ? 37.242 -13.012 -25.347 1.00 52.59 188 GLN A CA 1
ATOM 1484 C C . GLN A 1 188 ? 36.253 -13.768 -26.255 1.00 52.59 188 GLN A C 1
ATOM 1486 O O . GLN A 1 188 ? 35.292 -14.338 -25.763 1.00 52.59 188 GLN A O 1
ATOM 1491 N N . CYS A 1 189 ? 36.293 -13.702 -27.587 1.00 43.97 189 CYS A N 1
ATOM 1492 C CA . CYS A 1 189 ? 37.378 -14.107 -28.472 1.00 43.97 189 CYS A CA 1
ATOM 1493 C C . CYS A 1 189 ? 37.172 -13.486 -29.867 1.00 43.97 189 CYS A C 1
ATOM 1495 O O . CYS A 1 189 ? 36.210 -13.854 -30.527 1.00 43.97 189 CYS A O 1
ATOM 1497 N N . THR A 1 190 ? 38.094 -12.654 -30.361 1.00 43.03 190 THR A N 1
ATOM 1498 C CA . THR A 1 190 ? 38.389 -12.527 -31.805 1.00 43.03 190 THR A CA 1
ATOM 1499 C C . THR A 1 190 ? 39.743 -11.843 -32.002 1.00 43.03 190 THR A C 1
ATOM 1501 O O . THR A 1 190 ? 39.822 -10.627 -31.867 1.00 43.03 190 THR A O 1
ATOM 1504 N N . SER A 1 191 ? 40.780 -12.618 -32.338 1.00 40.78 191 SER A N 1
ATOM 1505 C CA . SER A 1 191 ? 41.768 -12.309 -33.393 1.00 40.78 191 SER A CA 1
ATOM 1506 C C . SER A 1 191 ? 42.948 -13.286 -33.305 1.00 40.78 191 SER A C 1
ATOM 1508 O O . SER A 1 191 ? 43.888 -13.086 -32.541 1.00 40.78 191 SER A O 1
ATOM 1510 N N . GLY A 1 192 ? 42.890 -14.347 -34.103 1.00 35.81 192 GLY A N 1
ATOM 1511 C CA . GLY A 1 192 ? 44.000 -15.262 -34.349 1.00 35.81 192 GLY A CA 1
ATOM 1512 C C . GLY A 1 192 ? 43.796 -15.885 -35.720 1.00 35.81 192 GLY A C 1
ATOM 1513 O O . GLY A 1 192 ? 43.064 -16.856 -35.866 1.00 35.81 192 GLY A O 1
ATOM 1514 N N . GLN A 1 193 ? 44.360 -15.242 -36.734 1.00 42.97 193 GLN A N 1
ATOM 1515 C CA . GLN A 1 193 ? 44.343 -15.662 -38.129 1.00 42.97 193 GLN A CA 1
ATOM 1516 C C . GLN A 1 193 ? 45.526 -16.616 -38.357 1.00 42.97 193 GLN A C 1
ATOM 1518 O O . GLN A 1 193 ? 46.647 -16.271 -37.993 1.00 42.97 193 GLN A O 1
ATOM 1523 N N . GLY A 1 194 ? 45.293 -17.802 -38.935 1.00 32.53 194 GLY A N 1
ATOM 1524 C CA . GLY A 1 194 ? 46.376 -18.733 -39.283 1.00 32.53 194 GLY A CA 1
ATOM 1525 C C . GLY A 1 194 ? 45.937 -20.131 -39.740 1.00 32.53 194 GLY A C 1
ATOM 1526 O O . GLY A 1 194 ? 45.899 -21.055 -38.944 1.00 32.53 194 GLY A O 1
ATOM 1527 N N . SER A 1 195 ? 45.670 -20.247 -41.044 1.00 38.91 195 SER A N 1
ATOM 1528 C CA . SER A 1 195 ? 46.060 -21.352 -41.946 1.00 38.91 195 SER A CA 1
ATOM 1529 C C . SER A 1 195 ? 45.539 -22.798 -41.764 1.00 38.91 195 SER A C 1
ATOM 1531 O O . SER A 1 195 ? 45.965 -23.562 -40.908 1.00 38.91 195 SER A O 1
ATOM 1533 N N . SER A 1 196 ? 44.692 -23.177 -42.729 1.00 41.41 196 SER A N 1
ATOM 1534 C CA . SER A 1 196 ? 44.582 -24.455 -43.467 1.00 41.41 196 SER A CA 1
ATOM 1535 C C . SER A 1 196 ? 45.355 -25.704 -43.001 1.00 41.41 196 SER A C 1
ATOM 1537 O O . SER A 1 196 ? 46.579 -25.756 -43.102 1.00 41.41 196 SER A O 1
ATOM 1539 N N . SER A 1 197 ? 44.625 -26.800 -42.755 1.00 36.22 197 SER A N 1
ATOM 1540 C CA . SER A 1 197 ? 44.939 -28.127 -43.323 1.00 36.22 197 SER A CA 1
ATOM 1541 C C . SER A 1 197 ? 43.740 -29.091 -43.260 1.00 36.22 197 SER A C 1
ATOM 1543 O O . SER A 1 197 ? 42.957 -29.106 -42.317 1.00 36.22 197 SER A O 1
ATOM 1545 N N . HIS A 1 198 ? 43.587 -29.842 -44.350 1.00 40.12 198 HIS A N 1
ATOM 1546 C CA . HIS A 1 198 ? 42.564 -30.843 -44.652 1.00 40.12 198 HIS A CA 1
ATOM 1547 C C . HIS A 1 198 ? 42.558 -32.067 -43.724 1.00 40.12 198 HIS A C 1
ATOM 1549 O O . HIS A 1 198 ? 43.618 -32.510 -43.297 1.00 40.12 198 HIS A O 1
ATOM 1555 N N . SER A 1 199 ? 41.371 -32.677 -43.568 1.00 36.97 199 SER A N 1
ATOM 1556 C CA . SER A 1 199 ? 41.083 -34.129 -43.444 1.00 36.97 199 SER A CA 1
ATOM 1557 C C . SER A 1 199 ? 39.759 -34.271 -42.667 1.00 36.97 199 SER A C 1
ATOM 1559 O O . SER A 1 199 ? 39.734 -34.073 -41.462 1.00 36.97 199 SER A O 1
ATOM 1561 N N . GLY A 1 200 ? 38.586 -34.509 -43.255 1.00 36.78 200 GLY A N 1
ATOM 1562 C CA . GLY A 1 200 ? 38.294 -35.560 -44.222 1.00 36.78 200 GLY A CA 1
ATOM 1563 C C . GLY A 1 200 ? 37.912 -36.865 -43.517 1.00 36.78 200 GLY A C 1
ATOM 1564 O O . GLY A 1 200 ? 38.664 -37.821 -43.633 1.00 36.78 200 GLY A O 1
ATOM 1565 N N . ARG A 1 201 ? 36.768 -36.922 -42.808 1.00 39.31 201 ARG A N 1
ATOM 1566 C CA . ARG A 1 201 ? 36.017 -38.171 -42.552 1.00 39.31 201 ARG A CA 1
ATOM 1567 C C . ARG A 1 201 ? 34.514 -37.901 -42.465 1.00 39.31 201 ARG A C 1
ATOM 1569 O O . ARG A 1 201 ? 34.019 -37.376 -41.474 1.00 39.31 201 ARG A O 1
ATOM 1576 N N . ASN A 1 202 ? 33.825 -38.291 -43.533 1.00 36.72 202 ASN A N 1
ATOM 1577 C CA . ASN A 1 202 ? 32.401 -38.594 -43.545 1.00 36.72 202 ASN A CA 1
ATOM 1578 C C . ASN A 1 202 ? 32.130 -39.796 -42.632 1.00 36.72 202 ASN A C 1
ATOM 1580 O O . ASN A 1 202 ? 32.901 -40.753 -42.663 1.00 36.72 202 ASN A O 1
ATOM 1584 N N . PHE A 1 203 ? 31.013 -39.774 -41.909 1.00 37.94 203 PHE A N 1
ATOM 1585 C CA . PHE A 1 203 ? 30.167 -40.955 -41.758 1.00 37.94 203 PHE A CA 1
ATOM 1586 C C . PHE A 1 203 ? 28.700 -40.528 -41.648 1.00 37.94 203 PHE A C 1
ATOM 1588 O O . PHE A 1 203 ? 28.362 -39.490 -41.077 1.00 37.94 203 PHE A O 1
ATOM 1595 N N . ASP A 1 204 ? 27.882 -41.328 -42.311 1.00 37.28 204 ASP A N 1
ATOM 1596 C CA . ASP A 1 204 ? 26.522 -41.099 -42.772 1.00 37.28 204 ASP A CA 1
ATOM 1597 C C . ASP A 1 204 ? 25.440 -40.962 -41.679 1.00 37.28 204 ASP A C 1
ATOM 1599 O O . ASP A 1 204 ? 25.575 -41.416 -40.546 1.00 37.28 204 ASP A O 1
ATOM 1603 N N . HIS A 1 205 ? 24.332 -40.321 -42.069 1.00 43.50 205 HIS A N 1
ATOM 1604 C CA . HIS A 1 205 ? 23.034 -40.236 -41.367 1.00 43.50 205 HIS A CA 1
ATOM 1605 C C . HIS A 1 205 ? 22.247 -41.585 -41.532 1.00 43.50 205 HIS A C 1
ATOM 1607 O O . HIS A 1 205 ? 22.777 -42.442 -42.239 1.00 43.50 205 HIS A O 1
ATOM 1613 N N . PRO A 1 206 ? 20.986 -41.832 -41.050 1.00 49.16 206 PRO A N 1
ATOM 1614 C CA . PRO A 1 206 ? 19.953 -40.932 -40.498 1.00 49.16 206 PRO A CA 1
ATOM 1615 C C . PRO A 1 206 ? 19.065 -41.591 -39.366 1.00 49.16 206 PRO A C 1
ATOM 1617 O O . PRO A 1 206 ? 19.621 -42.307 -38.536 1.00 49.16 206 PRO A O 1
ATOM 1620 N N . PRO A 1 207 ? 17.741 -41.317 -39.190 1.00 55.62 207 PRO A N 1
ATOM 1621 C CA . PRO A 1 207 ? 17.165 -40.819 -37.932 1.00 55.62 207 PRO A CA 1
ATOM 1622 C C . PRO A 1 207 ? 16.245 -41.828 -37.207 1.00 55.62 207 PRO A C 1
ATOM 1624 O O . PRO A 1 207 ? 15.738 -42.769 -37.813 1.00 55.62 207 PRO A O 1
ATOM 1627 N N . ARG A 1 208 ? 15.901 -41.591 -35.932 1.00 36.22 208 ARG A N 1
ATOM 1628 C CA . ARG A 1 208 ? 14.708 -42.217 -35.328 1.00 36.22 208 ARG A CA 1
ATOM 1629 C C . ARG A 1 208 ? 13.983 -41.303 -34.348 1.00 36.22 208 ARG A C 1
ATOM 1631 O O . ARG A 1 208 ? 14.471 -40.981 -33.271 1.00 36.22 208 ARG A O 1
ATOM 1638 N N . SER A 1 209 ? 12.773 -40.953 -34.757 1.00 45.06 209 SER A N 1
ATOM 1639 C CA . SER A 1 209 ? 11.659 -40.499 -33.939 1.00 45.06 209 SER A CA 1
ATOM 1640 C C . SER A 1 209 ? 11.347 -41.511 -32.831 1.00 45.06 209 SER A C 1
ATOM 1642 O O . SER A 1 209 ? 11.247 -42.706 -33.107 1.00 45.06 209 SER A O 1
ATOM 1644 N N . ALA A 1 210 ? 11.089 -41.032 -31.616 1.00 39.47 210 ALA A N 1
ATOM 1645 C CA . ALA A 1 210 ? 10.213 -41.713 -30.669 1.00 39.47 210 ALA A CA 1
ATOM 1646 C C . ALA A 1 210 ? 9.572 -40.688 -29.729 1.00 39.47 210 ALA A C 1
ATOM 1648 O O . ALA A 1 210 ? 10.220 -40.058 -28.898 1.00 39.47 210 ALA A O 1
ATOM 1649 N N . SER A 1 211 ? 8.268 -40.535 -29.916 1.00 41.28 211 SER A N 1
ATOM 1650 C CA . SER A 1 211 ? 7.336 -39.869 -29.026 1.00 41.28 211 SER A CA 1
ATOM 1651 C C . SER A 1 211 ? 7.150 -40.679 -27.738 1.00 41.28 211 SER A C 1
ATOM 1653 O O . SER A 1 211 ? 6.842 -41.864 -27.802 1.00 41.28 211 SER A O 1
ATOM 1655 N N . SER A 1 212 ? 7.221 -40.020 -26.585 1.00 39.25 212 SER A N 1
ATOM 1656 C CA . SER A 1 212 ? 6.442 -40.338 -25.377 1.00 39.25 212 SER A CA 1
ATOM 1657 C C . SER A 1 212 ? 6.497 -39.085 -24.499 1.00 39.25 212 SER A C 1
ATOM 1659 O O . SER A 1 212 ? 7.573 -38.652 -24.109 1.00 39.25 212 SER A O 1
ATOM 1661 N N . GLY A 1 213 ? 5.410 -38.350 -24.294 1.00 35.34 213 GLY A N 1
ATOM 1662 C CA . GLY A 1 213 ? 4.248 -38.846 -23.568 1.00 35.34 213 GLY A CA 1
ATOM 1663 C C . GLY A 1 213 ? 4.405 -38.431 -22.107 1.00 35.34 213 GLY A C 1
ATOM 1664 O O . GLY A 1 213 ? 4.817 -39.226 -21.277 1.00 35.34 213 GLY A O 1
ATOM 1665 N N . GLY A 1 214 ? 4.133 -37.158 -21.816 1.00 32.19 214 GLY A N 1
ATOM 1666 C CA . GLY A 1 214 ? 4.286 -36.571 -20.485 1.00 32.19 214 GLY A CA 1
ATOM 1667 C C . GLY A 1 214 ? 3.294 -35.437 -20.274 1.00 32.19 214 GLY A C 1
ATOM 1668 O O . GLY A 1 214 ? 3.665 -34.272 -20.188 1.00 32.19 214 GLY A O 1
ATOM 1669 N N . SER A 1 215 ? 2.008 -35.788 -20.262 1.00 35.94 215 SER A N 1
ATOM 1670 C CA . SER A 1 215 ? 0.907 -34.904 -19.886 1.00 35.94 215 SER A CA 1
ATOM 1671 C C . SER A 1 215 ? 1.026 -34.528 -18.407 1.00 35.94 215 SER A C 1
ATOM 1673 O O . SER A 1 215 ? 0.526 -35.240 -17.538 1.00 35.94 215 SER A O 1
ATOM 1675 N N . HIS A 1 216 ? 1.632 -33.379 -18.112 1.00 35.47 216 HIS A N 1
ATOM 1676 C CA . HIS A 1 216 ? 1.398 -32.689 -16.847 1.00 35.47 216 HIS A CA 1
ATOM 1677 C C . HIS A 1 216 ? 0.336 -31.612 -17.051 1.00 35.47 216 HIS A C 1
ATOM 1679 O O . HIS A 1 216 ? 0.621 -30.445 -17.316 1.00 35.47 216 HIS A O 1
ATOM 1685 N N . GLN A 1 217 ? -0.921 -32.040 -16.912 1.00 38.84 217 GLN A N 1
ATOM 1686 C CA . GLN A 1 217 ? -2.041 -31.162 -16.606 1.00 38.84 217 GLN A CA 1
ATOM 1687 C C . GLN A 1 217 ? -1.783 -30.495 -15.248 1.00 38.84 217 GLN A C 1
ATOM 1689 O O . GLN A 1 217 ? -2.191 -31.004 -14.208 1.00 38.84 217 GLN A O 1
ATOM 1694 N N . ASN A 1 218 ? -1.112 -29.345 -15.240 1.00 31.77 218 ASN A N 1
ATOM 1695 C CA . ASN A 1 218 ? -1.149 -28.454 -14.086 1.00 31.77 218 ASN A CA 1
ATOM 1696 C C . ASN A 1 218 ? -2.340 -27.515 -14.241 1.00 31.77 218 ASN A C 1
ATOM 1698 O O . ASN A 1 218 ? -2.256 -26.407 -14.771 1.00 31.77 218 ASN A O 1
ATOM 1702 N N . ASN A 1 219 ? -3.477 -28.016 -13.773 1.00 37.75 219 ASN A N 1
ATOM 1703 C CA . ASN A 1 219 ? -4.717 -27.281 -13.632 1.00 37.75 219 ASN A CA 1
ATOM 1704 C C . ASN A 1 219 ? -4.570 -26.282 -12.464 1.00 37.75 219 ASN A C 1
ATOM 1706 O O . ASN A 1 219 ? -5.040 -26.523 -11.356 1.00 37.75 219 ASN A O 1
ATOM 1710 N N . SER A 1 220 ? -3.867 -25.166 -12.687 1.00 38.25 220 SER A N 1
ATOM 1711 C CA . SER A 1 220 ? -3.749 -24.064 -11.716 1.00 38.25 220 SER A CA 1
ATOM 1712 C C . SER A 1 220 ? -4.777 -22.966 -12.011 1.00 38.25 220 SER A C 1
ATOM 1714 O O . SER A 1 220 ? -4.466 -21.787 -12.183 1.00 38.25 220 SER A O 1
ATOM 1716 N N . PHE A 1 221 ? -6.045 -23.371 -12.076 1.00 39.03 221 PHE A N 1
ATOM 1717 C CA . PHE A 1 221 ? -7.186 -22.475 -11.923 1.00 39.03 221 PHE A CA 1
ATOM 1718 C C . PHE A 1 221 ? -7.657 -22.540 -10.471 1.00 39.03 221 PHE A C 1
ATOM 1720 O O . PHE A 1 221 ? -8.590 -23.263 -10.155 1.00 39.03 221 PHE A O 1
ATOM 1727 N N . ASN A 1 222 ? -6.987 -21.811 -9.575 1.00 36.59 222 ASN A N 1
ATOM 1728 C CA . ASN A 1 222 ? -7.549 -21.364 -8.293 1.00 36.59 222 ASN A CA 1
ATOM 1729 C C . ASN A 1 222 ? -6.652 -20.269 -7.699 1.00 36.59 222 ASN A C 1
ATOM 1731 O O . ASN A 1 222 ? -5.862 -20.495 -6.788 1.00 36.59 222 ASN A O 1
ATOM 1735 N N . ARG A 1 223 ? -6.761 -19.050 -8.243 1.00 36.38 223 ARG A N 1
ATOM 1736 C CA . ARG A 1 223 ? -6.042 -17.859 -7.750 1.00 36.38 223 ARG A CA 1
ATOM 1737 C C . ARG A 1 223 ? -6.825 -17.058 -6.701 1.00 36.38 223 ARG A C 1
ATOM 1739 O O . ARG A 1 223 ? -6.517 -15.898 -6.449 1.00 36.38 223 ARG A O 1
ATOM 1746 N N . TYR A 1 224 ? -7.805 -17.694 -6.068 1.00 33.50 224 TYR A N 1
ATOM 1747 C CA . TYR A 1 224 ? -8.384 -17.240 -4.813 1.00 33.50 224 TYR A CA 1
ATOM 1748 C C . TYR A 1 224 ? -8.082 -18.312 -3.776 1.00 33.50 224 TYR A C 1
ATOM 1750 O O . TYR A 1 224 ? -8.569 -19.437 -3.872 1.00 33.50 224 TYR A O 1
ATOM 1758 N N . VAL A 1 225 ? -7.262 -17.969 -2.784 1.00 32.75 225 VAL A N 1
ATOM 1759 C CA . VAL A 1 225 ? -7.201 -18.749 -1.549 1.00 32.75 225 VAL A CA 1
ATOM 1760 C C . VAL A 1 225 ? -8.636 -18.812 -1.031 1.00 32.75 225 VAL A C 1
ATOM 1762 O O . VAL A 1 225 ? -9.254 -17.767 -0.818 1.00 32.75 225 VAL A O 1
ATOM 1765 N N . LYS A 1 226 ? -9.193 -20.019 -0.864 1.00 30.52 226 LYS A N 1
ATOM 1766 C CA . LYS A 1 226 ? -10.401 -20.203 -0.055 1.00 30.52 226 LYS A CA 1
ATOM 1767 C C . LYS A 1 226 ? -10.042 -19.712 1.341 1.00 30.52 226 LYS A C 1
ATOM 1769 O O . LYS A 1 226 ? -9.442 -20.441 2.127 1.00 30.52 226 LYS A O 1
ATOM 1774 N N . SER A 1 227 ? -10.374 -18.462 1.635 1.00 35.22 227 SER A N 1
ATOM 1775 C CA . SER A 1 227 ? -10.388 -17.944 2.992 1.00 35.22 227 SER A CA 1
ATOM 1776 C C . SER A 1 227 ? -11.471 -18.716 3.729 1.00 35.22 227 SER A C 1
ATOM 1778 O O . SER A 1 227 ? -12.630 -18.310 3.753 1.00 35.22 227 SER A O 1
ATOM 1780 N N . SER A 1 228 ? -11.107 -19.873 4.281 1.00 39.56 228 SER A N 1
ATOM 1781 C CA . SER A 1 228 ? -11.903 -20.528 5.306 1.00 39.56 228 SER A CA 1
ATOM 1782 C C . SER A 1 228 ? -11.925 -19.565 6.482 1.00 39.56 228 SER A C 1
ATOM 1784 O O . SER A 1 228 ? -10.998 -19.536 7.294 1.00 39.56 228 SER A O 1
ATOM 1786 N N . LEU A 1 229 ? -12.955 -18.718 6.541 1.00 44.34 229 LEU A N 1
ATOM 1787 C CA . LEU A 1 229 ? -13.276 -17.975 7.749 1.00 44.34 229 LEU A CA 1
ATOM 1788 C C . LEU A 1 229 ? -13.312 -19.006 8.879 1.00 44.34 229 LEU A C 1
ATOM 1790 O O . LEU A 1 229 ? -13.879 -20.084 8.711 1.00 44.34 229 LEU A O 1
ATOM 1794 N N . ALA A 1 230 ? -12.662 -18.707 10.002 1.00 44.22 230 ALA A N 1
ATOM 1795 C CA . ALA A 1 230 ? -12.440 -19.623 11.128 1.00 44.22 230 ALA A CA 1
ATOM 1796 C C . ALA A 1 230 ? -13.730 -20.094 11.848 1.00 44.22 230 ALA A C 1
ATOM 1798 O O . ALA A 1 230 ? -13.684 -20.547 12.986 1.00 44.22 230 ALA A O 1
ATOM 1799 N N . PHE A 1 231 ? -14.882 -19.981 11.193 1.00 45.09 231 PHE A N 1
ATOM 1800 C CA . PHE A 1 231 ? -16.200 -20.361 11.661 1.00 45.09 231 PHE A CA 1
ATOM 1801 C C . PHE A 1 231 ? -16.844 -21.278 10.622 1.00 45.09 231 PHE A C 1
ATOM 1803 O O . PHE A 1 231 ? -17.797 -20.903 9.943 1.00 45.09 231 PHE A O 1
ATOM 1810 N N . VAL A 1 232 ? -16.318 -22.496 10.494 1.00 40.66 232 VAL A N 1
ATOM 1811 C CA . VAL A 1 232 ? -17.063 -23.586 9.859 1.00 40.66 232 VAL A CA 1
ATOM 1812 C C . VAL A 1 232 ? -18.206 -23.926 10.818 1.00 40.66 232 VAL A C 1
ATOM 1814 O O . VAL A 1 232 ? -18.001 -24.638 11.796 1.00 40.66 232 VAL A O 1
ATOM 1817 N N . GLY A 1 233 ? -19.379 -23.319 10.606 1.00 47.78 233 GLY A N 1
ATOM 1818 C CA . GLY A 1 233 ? -20.619 -23.756 11.254 1.00 47.78 233 GLY A CA 1
ATOM 1819 C C . GLY A 1 233 ? -21.568 -22.699 11.820 1.00 47.78 233 GLY A C 1
ATOM 1820 O O . GLY A 1 233 ? -22.683 -23.073 12.146 1.00 47.78 233 GLY A O 1
ATOM 1821 N N . SER A 1 234 ? -21.213 -21.414 11.946 1.00 51.88 234 SER A N 1
ATOM 1822 C CA . SER A 1 234 ? -22.208 -20.348 12.204 1.00 51.88 234 SER A CA 1
ATOM 1823 C C . SER A 1 234 ? -21.540 -18.972 12.227 1.00 51.88 234 SER A C 1
ATOM 1825 O O . SER A 1 234 ? -21.143 -18.474 13.283 1.00 51.88 234 SER A O 1
ATOM 1827 N N . PHE A 1 235 ? -21.403 -18.323 11.070 1.00 54.03 235 PHE A N 1
ATOM 1828 C CA . PHE A 1 235 ? -21.054 -16.896 11.058 1.00 54.03 235 PHE A CA 1
ATOM 1829 C C . PHE A 1 235 ? -22.254 -16.027 11.494 1.00 54.03 235 PHE A C 1
ATOM 1831 O O . PHE A 1 235 ? -22.059 -14.931 12.008 1.00 54.03 235 PHE A O 1
ATOM 1838 N N . GLY A 1 236 ? -23.484 -16.552 11.389 1.00 52.16 236 GLY A N 1
ATOM 1839 C CA . GLY A 1 236 ? -24.735 -15.842 11.686 1.00 52.16 236 GLY A CA 1
ATOM 1840 C C . GLY A 1 236 ? -25.135 -15.769 13.162 1.00 52.16 236 GLY A C 1
ATOM 1841 O O . GLY A 1 236 ? -25.941 -14.919 13.515 1.00 52.16 236 GLY A O 1
ATOM 1842 N N . GLY A 1 237 ? -24.568 -16.590 14.055 1.00 65.88 237 GLY A N 1
ATOM 1843 C CA . GLY A 1 237 ? -25.024 -16.724 15.449 1.00 65.88 237 GLY A CA 1
ATOM 1844 C C . GLY A 1 237 ? -25.137 -15.410 16.241 1.00 65.88 237 GLY A C 1
ATOM 1845 O O . GLY A 1 237 ? -26.158 -14.733 16.232 1.00 65.88 237 GLY A O 1
ATOM 1846 N N . ARG A 1 238 ? -24.095 -15.018 16.984 1.00 60.72 238 ARG A N 1
ATOM 1847 C CA . ARG A 1 238 ? -24.167 -13.826 17.863 1.00 60.72 238 ARG A CA 1
ATOM 1848 C C . ARG A 1 238 ? -24.266 -12.504 17.094 1.00 60.72 238 ARG A C 1
ATOM 1850 O O . ARG A 1 238 ? -24.569 -11.483 17.706 1.00 60.72 238 ARG A O 1
ATOM 1857 N N . ILE A 1 239 ? -23.977 -12.506 15.791 1.00 71.81 239 ILE A N 1
ATOM 1858 C CA . ILE A 1 239 ? -23.969 -11.291 14.970 1.00 71.81 239 ILE A CA 1
ATOM 1859 C C . ILE A 1 239 ? -25.352 -10.964 14.391 1.00 71.81 239 ILE A C 1
ATOM 1861 O O . ILE A 1 239 ? -25.633 -9.780 14.207 1.00 71.81 239 ILE A O 1
ATOM 1865 N N . SER A 1 240 ? -26.234 -11.957 14.199 1.00 75.56 240 SER A N 1
ATOM 1866 C CA . SER A 1 240 ? -27.624 -11.748 13.744 1.00 75.56 240 SER A CA 1
ATOM 1867 C C . SER A 1 240 ? -28.441 -10.892 14.706 1.00 75.56 240 SER A C 1
ATOM 1869 O O . SER A 1 240 ? -29.245 -10.069 14.271 1.00 75.56 240 SER A O 1
ATOM 1871 N N . LEU A 1 241 ? -28.143 -10.958 16.010 1.00 73.00 241 LEU A N 1
ATOM 1872 C CA . LEU A 1 241 ? -28.700 -10.051 17.027 1.00 73.00 241 LEU A CA 1
ATOM 1873 C C . LEU A 1 241 ? -28.444 -8.570 16.694 1.00 73.00 241 LEU A C 1
ATOM 1875 O O . LEU A 1 241 ? -29.193 -7.682 17.109 1.00 73.00 241 LEU A O 1
ATOM 1879 N N . PHE A 1 242 ? -27.404 -8.296 15.908 1.00 75.88 242 PHE A N 1
ATOM 1880 C CA . PHE A 1 242 ? -27.028 -6.968 15.449 1.00 75.88 242 PHE A CA 1
ATOM 1881 C C . PHE A 1 242 ? -27.426 -6.693 13.995 1.00 75.88 242 PHE A C 1
ATOM 1883 O O . PHE A 1 242 ? -27.073 -5.628 13.498 1.00 75.88 242 PHE A O 1
ATOM 1890 N N . ALA A 1 243 ? -28.177 -7.560 13.306 1.00 80.75 243 ALA A N 1
ATOM 1891 C CA . ALA A 1 243 ? -28.568 -7.356 11.902 1.00 80.75 243 ALA A CA 1
ATOM 1892 C C . ALA A 1 243 ? -29.224 -5.983 11.661 1.00 80.75 243 ALA A C 1
ATOM 1894 O O . ALA A 1 243 ? -28.884 -5.268 10.719 1.00 80.75 243 ALA A O 1
ATOM 1895 N N . HIS A 1 244 ? -30.073 -5.547 12.594 1.00 79.69 244 HIS A N 1
ATOM 1896 C CA . HIS A 1 244 ? -30.698 -4.222 12.580 1.00 79.69 244 HIS A CA 1
ATOM 1897 C C . HIS A 1 244 ? -29.712 -3.050 12.774 1.00 79.69 244 HIS A C 1
ATOM 1899 O O . HIS A 1 244 ? -30.042 -1.909 12.461 1.00 79.69 244 HIS A O 1
ATOM 1905 N N . VAL A 1 245 ? -28.528 -3.291 13.344 1.00 80.38 245 VAL A N 1
ATOM 1906 C CA . VAL A 1 245 ? -27.430 -2.315 13.429 1.00 80.38 245 VAL A CA 1
ATOM 1907 C C . VAL A 1 245 ? -26.668 -2.298 12.110 1.00 80.38 245 VAL A C 1
ATOM 1909 O O . VAL A 1 245 ? -26.358 -1.224 11.600 1.00 80.38 245 VAL A O 1
ATOM 1912 N N . TRP A 1 246 ? -26.410 -3.469 11.528 1.00 79.88 246 TRP A N 1
ATOM 1913 C CA . TRP A 1 246 ? -25.705 -3.603 10.253 1.00 79.88 246 TRP A CA 1
ATOM 1914 C C . TRP A 1 246 ? -26.470 -2.977 9.082 1.00 79.88 246 TRP A C 1
ATOM 1916 O O . TRP A 1 246 ? -25.842 -2.293 8.275 1.00 79.88 246 TRP A O 1
ATOM 1926 N N . SER A 1 247 ? -27.806 -3.052 9.061 1.00 82.69 247 SER A N 1
ATOM 1927 C CA . SER A 1 247 ? -28.657 -2.349 8.073 1.00 82.69 247 SER A CA 1
ATOM 1928 C C . SER A 1 247 ? -28.543 -0.823 8.113 1.00 82.69 247 SER A C 1
ATOM 1930 O O . SER A 1 247 ? -28.985 -0.122 7.206 1.00 82.69 247 SER A O 1
ATOM 1932 N N . ARG A 1 248 ? -27.930 -0.287 9.171 1.00 79.00 248 ARG A N 1
ATOM 1933 C CA . ARG A 1 248 ? -27.654 1.143 9.335 1.00 79.00 248 ARG A CA 1
ATOM 1934 C C . ARG A 1 248 ? -26.223 1.515 8.970 1.00 79.00 248 ARG A C 1
ATOM 1936 O O . ARG A 1 248 ? -25.928 2.702 8.857 1.00 79.00 248 ARG A O 1
ATOM 1943 N N . LEU A 1 249 ? -25.346 0.521 8.854 1.00 74.88 249 LEU A N 1
ATOM 1944 C CA . LEU A 1 249 ? -23.931 0.677 8.523 1.00 74.88 249 LEU A CA 1
ATOM 1945 C C . LEU A 1 249 ? -23.666 0.411 7.040 1.00 74.88 249 LEU A C 1
ATOM 1947 O O . LEU A 1 249 ? -22.757 1.012 6.474 1.00 74.88 249 LEU A O 1
ATOM 1951 N N . THR A 1 250 ? -24.444 -0.472 6.414 1.00 75.00 250 THR A N 1
ATOM 1952 C CA . THR A 1 250 ? -24.290 -0.848 5.009 1.00 75.00 250 THR A CA 1
ATOM 1953 C C . THR A 1 250 ? -25.640 -1.152 4.366 1.00 75.00 250 THR A C 1
ATOM 1955 O O . THR A 1 250 ? -26.580 -1.566 5.040 1.00 75.00 250 THR A O 1
ATOM 1958 N N . LEU A 1 251 ? -25.715 -0.939 3.052 1.00 80.31 251 LEU A N 1
ATOM 1959 C CA . LEU A 1 251 ? -26.836 -1.342 2.196 1.00 80.31 251 LEU A CA 1
ATOM 1960 C C . LEU A 1 251 ? -26.481 -2.553 1.318 1.00 80.31 251 LEU A C 1
ATOM 1962 O O . LEU A 1 251 ? -27.266 -2.929 0.457 1.00 80.31 251 LEU A O 1
ATOM 1966 N N . ASP A 1 252 ? -25.289 -3.130 1.500 1.00 76.94 252 ASP A N 1
ATOM 1967 C CA . ASP A 1 252 ? -24.818 -4.289 0.742 1.00 76.94 252 ASP A CA 1
ATOM 1968 C C . ASP A 1 252 ? -25.659 -5.535 1.087 1.00 76.94 252 ASP A C 1
ATOM 1970 O O . ASP A 1 252 ? -25.594 -6.002 2.230 1.00 76.94 252 ASP A O 1
ATOM 1974 N N . PRO A 1 253 ? -26.424 -6.096 0.130 1.00 79.25 253 PRO A N 1
ATOM 1975 C CA . PRO A 1 253 ? -27.309 -7.226 0.395 1.00 79.25 253 PRO A CA 1
ATOM 1976 C C . PRO A 1 253 ? -26.570 -8.475 0.878 1.00 79.25 253 PRO A C 1
ATOM 1978 O O . PRO A 1 253 ? -27.096 -9.197 1.723 1.00 79.25 253 PRO A O 1
ATOM 1981 N N . TRP A 1 254 ? -25.346 -8.712 0.393 1.00 82.69 254 TRP A N 1
ATOM 1982 C CA . TRP A 1 254 ? -24.557 -9.874 0.794 1.00 82.69 254 TRP A CA 1
ATOM 1983 C C . TRP A 1 254 ? -24.131 -9.761 2.256 1.00 82.69 254 TRP A C 1
ATOM 1985 O O . TRP A 1 254 ? -24.275 -10.718 3.014 1.00 82.69 254 TRP A O 1
ATOM 1995 N N . VAL A 1 255 ? -23.668 -8.580 2.684 1.00 80.62 255 VAL A N 1
ATOM 1996 C CA . VAL A 1 255 ? -23.304 -8.353 4.093 1.00 80.62 255 VAL A CA 1
ATOM 1997 C C . VAL A 1 255 ? -24.529 -8.484 4.990 1.00 80.62 255 VAL A C 1
ATOM 1999 O O . VAL A 1 255 ? -24.444 -9.100 6.049 1.00 80.62 255 VAL A O 1
ATOM 2002 N N . LEU A 1 256 ? -25.663 -7.911 4.579 1.00 83.56 256 LEU A N 1
ATOM 2003 C CA . LEU A 1 256 ? -26.884 -7.953 5.377 1.00 83.56 256 LEU A CA 1
ATOM 2004 C C . LEU A 1 256 ? -27.408 -9.381 5.537 1.00 83.56 256 LEU A C 1
ATOM 2006 O O . LEU A 1 256 ? -27.637 -9.773 6.678 1.00 83.56 256 LEU A O 1
ATOM 2010 N N . SER A 1 257 ? -27.492 -10.156 4.450 1.00 80.75 257 SER A N 1
ATOM 2011 C CA . SER A 1 257 ? -27.879 -11.575 4.489 1.00 80.75 257 SER A CA 1
ATOM 2012 C C . SER A 1 257 ? -26.886 -12.400 5.314 1.00 80.75 257 SER A C 1
ATOM 2014 O O . SER A 1 257 ? -27.288 -13.088 6.245 1.00 80.75 257 SER A O 1
ATOM 2016 N N . THR A 1 258 ? -25.576 -12.227 5.107 1.00 80.25 258 THR A N 1
ATOM 2017 C CA . THR A 1 258 ? -24.551 -12.962 5.875 1.00 80.25 258 THR A CA 1
ATOM 2018 C C . THR A 1 258 ? -24.641 -12.682 7.381 1.00 80.25 258 THR A C 1
ATOM 2020 O O . THR A 1 258 ? -24.407 -13.566 8.206 1.00 80.25 258 THR A O 1
ATOM 2023 N N . VAL A 1 259 ? -24.969 -11.447 7.772 1.00 81.38 259 VAL A N 1
ATOM 2024 C CA . VAL A 1 259 ? -25.141 -11.074 9.182 1.00 81.38 259 VAL A CA 1
ATOM 2025 C C . VAL A 1 259 ? -26.441 -11.629 9.757 1.00 81.38 259 VAL A C 1
ATOM 2027 O O . VAL A 1 259 ? -26.429 -12.095 10.895 1.00 81.38 259 VAL A O 1
ATOM 2030 N N . SER A 1 260 ? -27.556 -11.542 9.027 1.00 78.50 260 SER A N 1
ATOM 2031 C CA . SER A 1 260 ? -28.868 -11.966 9.526 1.00 78.50 260 SER A CA 1
ATOM 2032 C C . SER A 1 260 ? -29.047 -13.479 9.528 1.00 78.50 260 SER A C 1
ATOM 2034 O O . SER A 1 260 ? -29.628 -14.015 10.466 1.00 78.50 260 SER A O 1
ATOM 2036 N N . GLU A 1 261 ? -28.550 -14.148 8.494 1.00 78.31 261 GLU A N 1
ATOM 2037 C CA . GLU A 1 261 ? -28.847 -15.549 8.177 1.00 78.31 261 GLU A CA 1
ATOM 2038 C C . GLU A 1 261 ? -27.623 -16.455 8.371 1.00 78.31 261 GLU A C 1
ATOM 2040 O O . GLU A 1 261 ? -27.773 -17.651 8.606 1.00 78.31 261 GLU A O 1
ATOM 2045 N N . GLY A 1 262 ? -26.412 -15.889 8.380 1.00 68.50 262 GLY A N 1
ATOM 2046 C CA . GLY A 1 262 ? -25.172 -16.659 8.423 1.00 68.50 262 GLY A CA 1
ATOM 2047 C C . GLY A 1 262 ? -24.689 -17.085 7.039 1.00 68.50 262 GLY A C 1
ATOM 2048 O O . GLY A 1 262 ? -25.031 -16.463 6.040 1.00 68.50 262 GLY A O 1
ATOM 2049 N N . PHE A 1 263 ? -23.823 -18.099 7.015 1.00 58.94 263 PHE A N 1
ATOM 2050 C CA . PHE A 1 263 ? -23.277 -18.719 5.805 1.00 58.94 263 PHE A CA 1
ATOM 2051 C C . PHE A 1 263 ? -23.864 -20.117 5.653 1.00 58.94 263 PHE A C 1
ATOM 2053 O O . PHE A 1 263 ? -23.989 -20.780 6.712 1.00 58.94 263 PHE A O 1
#

Organism: NCBI:txid35525

Solvent-accessible surface area (backbone atoms only — not comparable to full-atom values): 16826 Å² total; per-residue (Å²): 135,88,77,88,85,77,85,94,81,82,84,92,77,85,78,95,75,75,86,78,76,74,96,83,66,88,78,58,53,69,66,60,66,46,55,73,32,60,67,88,51,90,71,65,70,38,50,79,43,72,48,34,80,39,67,72,57,46,55,51,46,33,60,77,66,73,49,88,60,52,86,74,61,65,39,69,66,51,38,52,51,53,56,48,46,50,55,57,49,45,61,44,22,53,50,50,47,53,52,75,38,45,86,76,47,97,61,53,72,64,58,46,49,52,48,55,49,52,54,50,53,48,52,51,51,51,48,54,52,54,50,50,46,50,50,60,52,35,52,75,73,41,58,91,54,48,73,62,69,75,48,63,87,42,44,58,88,43,28,66,35,58,44,42,68,56,33,52,50,52,51,51,52,51,53,50,51,52,52,51,51,54,60,66,73,66,75,80,87,91,90,83,88,82,81,90,84,91,84,90,79,90,80,83,85,88,90,81,90,78,92,79,89,77,88,76,83,78,82,80,85,68,94,62,80,82,76,73,61,96,52,91,84,57,63,12,60,86,46,26,83,41,30,82,56,46,64,75,76,46,87,52,66,68,61,47,45,34,28,52,72,20,120

Sequence (263 aa):
MKCCVRNCEKNLKDGVKFLSFPKKKIHCSNESAREAYRPKLKKCPDLLVNPSLDEAFYIRLRSIKSSSASKANIDPVEKIYRNQTYKILDLVKPLMFLASRVHKKKKTKAESKAIRTAVKLWAVLYHDVTSARRQNILSQIYPQNVGLLDDQSILPTGGDHLFGPKFTQALVEQVKTLNALKNAGGGQCTSGQGSSSHSGRNFDHPPRSASSGGSHQNNSFNRYVKSSLAFVGSFGGRISLFAHVWSRLTLDPWVLSTVSEGF

pLDDT: mean 73.04, std 23.98, range [28.77, 97.75]

Radius of gyration: 29.86 Å; Cα contacts (8 Å, |Δi|>4): 158; chains: 1; bounding box: 78×70×81 Å

Mean predicted aligned error: 16.78 Å

Foldseek 3Di:
DDDDPDDDDDDDDDDDDDDDDDPPDPPPPVVCLLPVQADCDPPPNQLLPQAFEDPVLVVLLCVLQVDPDDSCPSDPLLVVLSVVSNVLSSVCSVLVSVQVCLVVDPDDPVVNVVSVVVNVVSLVVNVVSLLVSCLVSCCSRPVVCNCLSVPCVQADSGDHYSRDDSNVVVVVVVVVVVVVVVVVVVPDDDDDDDDDDDDDDDDDDDDDDDDDDDDPPPPPPDPDDPPPPPDPPFLQPPQLVCLVVVVVVDPDPVVSCCNNPND